Protein AF-0000000087079384 (afdb_homodimer)

Organism: Hibiscus syriacus (NCBI:txid106335)

Structure (mmCIF, N/CA/C/O backbone):
data_AF-0000000087079384-model_v1
#
loop_
_entity.id
_entity.type
_entity.pdbx_description
1 polymer 'Tetratricopeptide repeat (TPR)-like superfamily protein isoform 1'
#
loop_
_atom_site.group_PDB
_atom_site.id
_atom_site.type_symbol
_atom_site.label_atom_id
_atom_site.label_alt_id
_atom_site.label_comp_id
_atom_site.label_asym_id
_atom_site.label_entity_id
_atom_site.label_seq_id
_atom_site.pdbx_PDB_ins_code
_atom_site.Cartn_x
_atom_site.Cartn_y
_atom_site.Cartn_z
_atom_site.occupancy
_atom_site.B_iso_or_equiv
_atom_site.auth_seq_id
_atom_site.auth_comp_id
_atom_site.auth_asym_id
_atom_site.auth_atom_id
_atom_site.pdbx_PDB_model_num
ATOM 1 N N . MET A 1 1 ? 62.625 14.812 -10.414 1 27.14 1 MET A N 1
ATOM 2 C CA . MET A 1 1 ? 61.781 13.648 -10.742 1 27.14 1 MET A CA 1
ATOM 3 C C . MET A 1 1 ? 60.594 13.547 -9.805 1 27.14 1 MET A C 1
ATOM 5 O O . MET A 1 1 ? 59.844 12.586 -9.867 1 27.14 1 MET A O 1
ATOM 9 N N . ALA A 1 2 ? 60.531 14.375 -8.711 1 37.53 2 ALA A N 1
ATOM 10 C CA . ALA A 1 2 ? 59.594 14.523 -7.617 1 37.53 2 ALA A CA 1
ATOM 11 C C . ALA A 1 2 ? 58.281 15.164 -8.109 1 37.53 2 ALA A C 1
ATOM 13 O O . ALA A 1 2 ? 57.25 15.047 -7.461 1 37.53 2 ALA A O 1
ATOM 14 N N . LYS A 1 3 ? 58.344 15.93 -9.156 1 42.78 3 LYS A N 1
ATOM 15 C CA . LYS A 1 3 ? 57.156 16.672 -9.594 1 42.78 3 LYS A CA 1
ATOM 16 C C . LYS A 1 3 ? 56.125 15.75 -10.211 1 42.78 3 LYS A C 1
ATOM 18 O O . LYS A 1 3 ? 54.969 16.156 -10.469 1 42.78 3 LYS A O 1
ATOM 23 N N . ALA A 1 4 ? 56.625 14.648 -10.766 1 44.09 4 ALA A N 1
ATOM 24 C CA . ALA A 1 4 ? 55.625 13.828 -11.453 1 44.09 4 ALA A CA 1
ATOM 25 C C . ALA A 1 4 ? 54.75 13.117 -10.445 1 44.09 4 ALA A C 1
ATOM 27 O O . ALA A 1 4 ? 53.656 12.672 -10.789 1 44.09 4 ALA A O 1
ATOM 28 N N . GLY A 1 5 ? 55.219 13.039 -9.195 1 41.41 5 GLY A N 1
ATOM 29 C CA . GLY A 1 5 ? 54.469 12.289 -8.195 1 41.41 5 GLY A CA 1
ATOM 30 C C . GLY A 1 5 ? 53.219 12.992 -7.738 1 41.41 5 GLY A C 1
ATOM 31 O O . GLY A 1 5 ? 52.25 12.344 -7.32 1 41.41 5 GLY A O 1
ATOM 32 N N . VAL A 1 6 ? 53.312 14.375 -7.727 1 47.25 6 VAL A N 1
ATOM 33 C CA . VAL A 1 6 ? 52.219 15.141 -7.164 1 47.25 6 VAL A CA 1
ATOM 34 C C . VAL A 1 6 ? 51.031 15.148 -8.141 1 47.25 6 VAL A C 1
ATOM 36 O O . VAL A 1 6 ? 49.875 15.094 -7.727 1 47.25 6 VAL A O 1
ATOM 39 N N . ILE A 1 7 ? 51.344 15.008 -9.461 1 47.84 7 ILE A N 1
ATOM 40 C CA . ILE A 1 7 ? 50.281 15.148 -10.422 1 47.84 7 ILE A CA 1
ATOM 41 C C . ILE A 1 7 ? 49.438 13.859 -10.469 1 47.84 7 ILE A C 1
ATOM 43 O O . ILE A 1 7 ? 48.219 13.898 -10.617 1 47.84 7 ILE A O 1
ATOM 47 N N . ILE A 1 8 ? 50.125 12.711 -10.258 1 46.91 8 ILE A N 1
ATOM 48 C CA . ILE A 1 8 ? 49.375 11.461 -10.328 1 46.91 8 ILE A CA 1
ATOM 49 C C . ILE A 1 8 ? 48.438 11.344 -9.117 1 46.91 8 ILE A C 1
ATOM 51 O O . ILE A 1 8 ? 47.375 10.773 -9.219 1 46.91 8 ILE A O 1
ATOM 55 N N . LEU A 1 9 ? 48.906 11.977 -7.961 1 44.44 9 LEU A N 1
ATOM 56 C CA . LEU A 1 9 ? 48.031 11.938 -6.789 1 44.44 9 LEU A CA 1
ATOM 57 C C . LEU A 1 9 ? 46.719 12.695 -7.043 1 44.44 9 LEU A C 1
ATOM 59 O O . LEU A 1 9 ? 45.656 12.258 -6.629 1 44.44 9 LEU A O 1
ATOM 63 N N . LEU A 1 10 ? 46.938 13.781 -7.805 1 46.94 10 LEU A N 1
ATOM 64 C CA . LEU A 1 10 ? 45.719 14.578 -8.023 1 46.94 10 LEU A CA 1
ATOM 65 C C . LEU A 1 10 ? 44.781 13.867 -8.969 1 46.94 10 LEU A C 1
ATOM 67 O O . LEU A 1 10 ? 43.562 13.969 -8.82 1 46.94 10 LEU A O 1
ATOM 71 N N . SER A 1 11 ? 45.375 13.18 -9.945 1 46.03 11 SER A N 1
ATOM 72 C CA . SER A 1 11 ? 44.438 12.578 -10.898 1 46.03 11 SER A CA 1
ATOM 73 C C . SER A 1 11 ? 43.688 11.422 -10.266 1 46.03 11 SER A C 1
ATOM 75 O O . SER A 1 11 ? 42.531 11.141 -10.641 1 46.03 11 SER A O 1
ATOM 77 N N . LEU A 1 12 ? 44.375 10.695 -9.398 1 43.53 12 LEU A N 1
ATOM 78 C CA . LEU A 1 12 ? 43.625 9.602 -8.75 1 43.53 12 LEU A CA 1
ATOM 79 C C . LEU A 1 12 ? 42.469 10.141 -7.918 1 43.53 12 LEU A C 1
ATOM 81 O O . LEU A 1 12 ? 41.469 9.469 -7.75 1 43.53 12 LEU A O 1
ATOM 85 N N . LEU A 1 13 ? 42.719 11.305 -7.273 1 43.62 13 LEU A N 1
ATOM 86 C CA . LEU A 1 13 ? 41.625 11.859 -6.488 1 43.62 13 LEU A CA 1
ATOM 87 C C . LEU A 1 13 ? 40.406 12.133 -7.371 1 43.62 13 LEU A C 1
ATOM 89 O O . LEU A 1 13 ? 39.281 12.039 -6.914 1 43.62 13 LEU A O 1
ATOM 93 N N . LEU A 1 14 ? 40.625 12.422 -8.594 1 41.28 14 LEU A N 1
ATOM 94 C CA . LEU A 1 14 ? 39.438 12.617 -9.383 1 41.28 14 LEU A CA 1
ATOM 95 C C . LEU A 1 14 ? 38.688 11.297 -9.594 1 41.28 14 LEU A C 1
ATOM 97 O O . LEU A 1 14 ? 37.781 11.203 -10.422 1 41.28 14 LEU A O 1
ATOM 101 N N . LEU A 1 15 ? 39.344 10.156 -9.242 1 40.5 15 LEU A N 1
ATOM 102 C CA . LEU A 1 15 ? 38.406 9.062 -9.344 1 40.5 15 LEU A CA 1
ATOM 103 C C . LEU A 1 15 ? 37.062 9.43 -8.688 1 40.5 15 LEU A C 1
ATOM 105 O O . LEU A 1 15 ? 37 9.602 -7.465 1 40.5 15 LEU A O 1
ATOM 109 N N . VAL A 1 16 ? 36.312 10.383 -9.219 1 38.12 16 VAL A N 1
ATOM 110 C CA . VAL A 1 16 ? 34.906 10.797 -9.164 1 38.12 16 VAL A CA 1
ATOM 111 C C . VAL A 1 16 ? 34.031 9.609 -8.75 1 38.12 16 VAL A C 1
ATOM 113 O O . VAL A 1 16 ? 34.031 8.57 -9.422 1 38.12 16 VAL A O 1
ATOM 116 N N . ILE A 1 17 ? 33.812 9.344 -7.355 1 39.12 17 ILE A N 1
ATOM 117 C CA . ILE A 1 17 ? 32.625 8.719 -6.809 1 39.12 17 ILE A CA 1
ATOM 118 C C . ILE A 1 17 ? 31.469 8.852 -7.801 1 39.12 17 ILE A C 1
ATOM 120 O O . ILE A 1 17 ? 30.922 9.945 -7.98 1 39.12 17 ILE A O 1
ATOM 124 N N . THR A 1 18 ? 31.562 8.43 -9.086 1 37.16 18 THR A N 1
ATOM 125 C CA . THR A 1 18 ? 30.312 8.258 -9.797 1 37.16 18 THR A CA 1
ATOM 126 C C . THR A 1 18 ? 29.266 7.574 -8.914 1 37.16 18 THR A C 1
ATOM 128 O O . THR A 1 18 ? 29.406 6.391 -8.586 1 37.16 18 THR A O 1
ATOM 131 N N . VAL A 1 19 ? 28.844 8.148 -7.723 1 38.78 19 VAL A N 1
ATOM 132 C CA . VAL A 1 19 ? 27.484 7.801 -7.328 1 38.78 19 VAL A CA 1
ATOM 133 C C . VAL A 1 19 ? 26.656 7.469 -8.57 1 38.78 19 VAL A C 1
ATOM 135 O O . VAL A 1 19 ? 26.359 8.352 -9.367 1 38.78 19 VAL A O 1
ATOM 138 N N . SER A 1 20 ? 26.906 6.438 -9.352 1 37.97 20 SER A N 1
ATOM 139 C CA . SER A 1 20 ? 25.797 6.027 -10.195 1 37.97 20 SER A CA 1
ATOM 140 C C . SER A 1 20 ? 24.453 6.293 -9.508 1 37.97 20 SER A C 1
ATOM 142 O O . SER A 1 20 ? 24.125 5.637 -8.516 1 37.97 20 SER A O 1
ATOM 144 N N . THR A 1 21 ? 24.109 7.559 -9.281 1 39.16 21 THR A N 1
ATOM 145 C CA . THR A 1 21 ? 22.672 7.742 -9.133 1 39.16 21 THR A CA 1
ATOM 146 C C . THR A 1 21 ? 21.906 6.758 -10.016 1 39.16 21 THR A C 1
ATOM 148 O O . THR A 1 21 ? 22 6.812 -11.242 1 39.16 21 THR A O 1
ATOM 151 N N . PHE A 1 22 ? 21.969 5.449 -9.766 1 37.66 22 PHE A N 1
ATOM 152 C CA . PHE A 1 22 ? 20.828 4.758 -10.344 1 37.66 22 PHE A CA 1
ATOM 153 C C . PHE A 1 22 ? 19.609 5.684 -10.43 1 37.66 22 PHE A C 1
ATOM 155 O O . PHE A 1 22 ? 19.047 6.07 -9.406 1 37.66 22 PHE A O 1
ATOM 162 N N . THR A 1 23 ? 19.656 6.77 -11.188 1 40.09 23 THR A N 1
ATOM 163 C CA . THR A 1 23 ? 18.375 7.344 -11.57 1 40.09 23 THR A CA 1
ATOM 164 C C . THR A 1 23 ? 17.359 6.246 -11.875 1 40.09 23 THR A C 1
ATOM 166 O O . THR A 1 23 ? 17.406 5.633 -12.945 1 40.09 23 THR A O 1
ATOM 169 N N . VAL A 1 24 ? 17.156 5.359 -11.062 1 42.84 24 VAL A N 1
ATOM 170 C CA . VAL A 1 24 ? 15.938 4.574 -11.219 1 42.84 24 VAL A CA 1
ATOM 171 C C . VAL A 1 24 ? 14.781 5.488 -11.633 1 42.84 24 VAL A C 1
ATOM 173 O O . VAL A 1 24 ? 14.086 6.043 -10.781 1 42.84 24 VAL A O 1
ATOM 176 N N . VAL A 1 25 ? 15.039 6.691 -12.289 1 41.5 25 VAL A N 1
ATOM 177 C CA . VAL A 1 25 ? 14.055 7.734 -12.586 1 41.5 25 VAL A CA 1
ATOM 178 C C . VAL A 1 25 ? 12.836 7.117 -13.258 1 41.5 25 VAL A C 1
ATOM 180 O O . VAL A 1 25 ? 11.695 7.457 -12.922 1 41.5 25 VAL A O 1
ATOM 183 N N . GLU A 1 26 ? 13.078 6.762 -14.578 1 47.19 26 GLU A N 1
ATOM 184 C CA . GLU A 1 26 ? 11.969 6.914 -15.523 1 47.19 26 GLU A CA 1
ATOM 185 C C . GLU A 1 26 ? 10.75 6.109 -15.07 1 47.19 26 GLU A C 1
ATOM 187 O O . GLU A 1 26 ? 9.609 6.547 -15.25 1 47.19 26 GLU A O 1
ATOM 192 N N . GLY A 1 27 ? 10.969 4.738 -14.766 1 50.03 27 GLY A N 1
ATOM 193 C CA . GLY A 1 27 ? 9.922 3.742 -14.586 1 50.03 27 GLY A CA 1
ATOM 194 C C . GLY A 1 27 ? 9.539 3.543 -13.133 1 50.03 27 GLY A C 1
ATOM 195 O O . GLY A 1 27 ? 8.844 2.582 -12.789 1 50.03 27 GLY A O 1
ATOM 196 N N . LEU A 1 28 ? 10.062 4.301 -12.133 1 57.59 28 LEU A N 1
ATOM 197 C CA . LEU A 1 28 ? 10.18 3.883 -10.742 1 57.59 28 LEU A CA 1
ATOM 198 C C . LEU A 1 28 ? 8.805 3.789 -10.086 1 57.59 28 LEU A C 1
ATOM 200 O O . LEU A 1 28 ? 8.633 3.078 -9.094 1 57.59 28 LEU A O 1
ATOM 204 N N . GLY A 1 29 ? 7.816 3.969 -10.938 1 74.81 29 GLY A N 1
ATOM 205 C CA . GLY A 1 29 ? 6.645 3.789 -10.094 1 74.81 29 GLY A CA 1
ATOM 206 C C . GLY A 1 29 ? 5.48 3.139 -10.812 1 74.81 29 GLY A C 1
ATOM 207 O O . GLY A 1 29 ? 4.445 2.852 -10.211 1 74.81 29 GLY A O 1
ATOM 208 N N . GLY A 1 30 ? 5.625 3.047 -12.141 1 86.19 30 GLY A N 1
ATOM 209 C CA . GLY A 1 30 ? 4.477 2.438 -12.789 1 86.19 30 GLY A CA 1
ATOM 210 C C . GLY A 1 30 ? 4.594 0.929 -12.914 1 86.19 30 GLY A C 1
ATOM 211 O O . GLY A 1 30 ? 5.648 0.357 -12.633 1 86.19 30 GLY A O 1
ATOM 212 N N . ARG A 1 31 ? 3.523 0.323 -13.312 1 94.56 31 ARG A N 1
ATOM 213 C CA . ARG A 1 31 ? 3.508 -1.122 -13.516 1 94.56 31 ARG A CA 1
ATOM 214 C C . ARG A 1 31 ? 4.117 -1.489 -14.867 1 94.56 31 ARG A C 1
ATOM 216 O O . ARG A 1 31 ? 3.854 -0.826 -15.875 1 94.56 31 ARG A O 1
ATOM 223 N N . THR A 1 32 ? 4.922 -2.428 -14.914 1 95.69 32 THR A N 1
ATOM 224 C CA . THR A 1 32 ? 5.551 -2.949 -16.125 1 95.69 32 THR A CA 1
ATOM 225 C C . THR A 1 32 ? 5.223 -4.43 -16.312 1 95.69 32 THR A C 1
ATOM 227 O O . THR A 1 32 ? 5.383 -5.227 -15.383 1 95.69 32 THR A O 1
ATOM 230 N N . PRO A 1 33 ? 4.75 -4.824 -17.5 1 97 33 PRO A N 1
ATOM 231 C CA . PRO A 1 33 ? 4.441 -6.234 -17.734 1 97 33 PRO A CA 1
ATOM 232 C C . PRO A 1 33 ? 5.688 -7.121 -17.734 1 97 33 PRO A C 1
ATOM 234 O O . PRO A 1 33 ? 6.742 -6.699 -18.219 1 97 33 PRO A O 1
ATOM 237 N N . ILE A 1 34 ? 5.613 -8.219 -17.156 1 96.75 34 ILE A N 1
ATOM 238 C CA . ILE A 1 34 ? 6.652 -9.242 -17.25 1 96.75 34 ILE A CA 1
ATOM 239 C C . ILE A 1 34 ? 6.371 -10.164 -18.438 1 96.75 34 ILE A C 1
ATOM 241 O O . ILE A 1 34 ? 5.281 -10.727 -18.547 1 96.75 34 ILE A O 1
ATOM 245 N N . ASN A 1 35 ? 7.379 -10.234 -19.172 1 94.75 35 ASN A N 1
ATOM 246 C CA . ASN A 1 35 ? 7.238 -11.094 -20.344 1 94.75 35 ASN A CA 1
ATOM 247 C C . ASN A 1 35 ? 7.602 -12.539 -20.016 1 94.75 35 ASN A C 1
ATOM 249 O O . ASN A 1 35 ? 8.297 -12.805 -19.047 1 94.75 35 ASN A O 1
ATOM 253 N N . ASP A 1 36 ? 7.133 -13.516 -20.719 1 96.31 36 ASP A N 1
ATOM 254 C CA . ASP A 1 36 ? 7.406 -14.945 -20.578 1 96.31 36 ASP A CA 1
ATOM 255 C C . ASP A 1 36 ? 7.07 -15.438 -19.172 1 96.31 36 ASP A C 1
ATOM 257 O O . ASP A 1 36 ? 7.902 -16.062 -18.516 1 96.31 36 ASP A O 1
ATOM 261 N N . VAL A 1 37 ? 5.922 -15.141 -18.734 1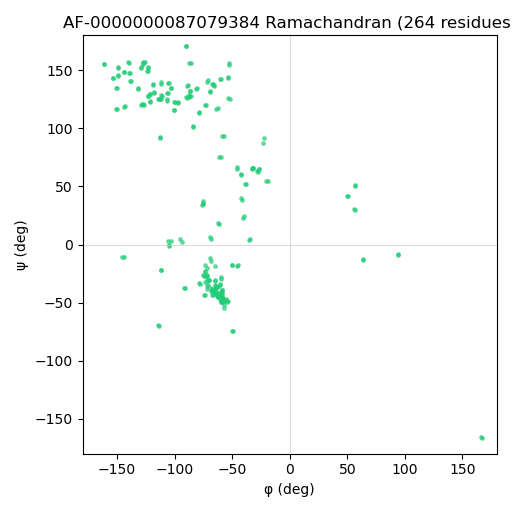 97.94 37 VAL A N 1
ATOM 262 C CA . VAL A 1 37 ? 5.449 -15.422 -17.391 1 97.94 37 VAL A CA 1
ATOM 263 C C . VAL A 1 37 ? 5.496 -16.922 -17.125 1 97.94 37 VAL A C 1
ATOM 265 O O . VAL A 1 37 ? 5.934 -17.359 -16.062 1 97.94 37 VAL A O 1
ATOM 268 N N . LYS A 1 38 ? 5.16 -17.75 -18.062 1 96.88 38 LYS A N 1
ATOM 269 C CA . LYS A 1 38 ? 5.039 -19.188 -17.891 1 96.88 38 LYS A CA 1
ATOM 270 C C . LYS A 1 38 ? 6.387 -19.828 -17.562 1 96.88 38 LYS A C 1
ATOM 272 O O . LYS A 1 38 ? 6.457 -20.781 -16.781 1 96.88 38 LYS A O 1
ATOM 277 N N . ASN A 1 39 ? 7.43 -19.203 -18.078 1 97 39 ASN A N 1
ATOM 278 C CA . ASN A 1 39 ? 8.75 -19.797 -17.875 1 97 39 ASN A CA 1
ATOM 279 C C . ASN A 1 39 ? 9.547 -19.016 -16.828 1 97 39 ASN A C 1
ATOM 281 O O . ASN A 1 39 ? 10.719 -19.297 -16.594 1 97 39 ASN A O 1
ATOM 285 N N . ASN A 1 40 ? 8.984 -18.078 -16.281 1 98 40 ASN A N 1
ATOM 286 C CA . ASN A 1 40 ? 9.633 -17.297 -15.234 1 98 40 ASN A CA 1
ATOM 287 C C . ASN A 1 40 ? 9.484 -17.969 -13.867 1 98 40 ASN A C 1
ATOM 289 O O . ASN A 1 40 ? 8.43 -17.875 -13.234 1 98 40 ASN A O 1
ATOM 293 N N . LYS A 1 41 ? 10.516 -18.625 -13.43 1 97.94 41 LYS A N 1
ATOM 294 C CA . LYS A 1 41 ? 10.477 -19.422 -12.211 1 97.94 41 LYS A CA 1
ATOM 295 C C . LYS A 1 41 ? 10.109 -18.562 -11 1 97.94 41 LYS A C 1
ATOM 297 O O . LYS A 1 41 ? 9.336 -18.984 -10.141 1 97.94 41 LYS A O 1
ATOM 302 N N . GLU A 1 42 ? 10.672 -17.359 -10.883 1 97.62 42 GLU A N 1
ATOM 303 C CA . GLU A 1 42 ? 10.391 -16.469 -9.766 1 97.62 42 GLU A CA 1
ATOM 304 C C . GLU A 1 42 ? 8.906 -16.125 -9.695 1 97.62 42 GLU A C 1
ATOM 306 O O . GLU A 1 42 ? 8.297 -16.203 -8.625 1 97.62 42 GLU A O 1
ATOM 311 N N . VAL A 1 43 ? 8.367 -15.766 -10.797 1 98.62 43 VAL A N 1
ATOM 312 C CA . VAL A 1 43 ? 6.961 -15.367 -10.883 1 98.62 43 VAL A CA 1
ATOM 313 C C . VAL A 1 43 ? 6.066 -16.547 -10.508 1 98.62 43 VAL A C 1
ATOM 315 O O . VAL A 1 43 ? 5.09 -16.391 -9.773 1 98.62 43 VAL A O 1
ATOM 318 N N . GLN A 1 44 ? 6.383 -17.75 -11.023 1 98.81 44 GLN A N 1
ATOM 319 C CA . GLN A 1 44 ? 5.59 -18.922 -10.703 1 98.81 44 GLN A CA 1
ATOM 320 C C . GLN A 1 44 ? 5.676 -19.25 -9.219 1 98.81 44 GLN A C 1
ATOM 322 O O . GLN A 1 44 ? 4.68 -19.656 -8.602 1 98.81 44 GLN A O 1
ATOM 327 N N . GLU A 1 45 ? 6.832 -19.047 -8.594 1 98.69 45 GLU A N 1
ATOM 328 C CA . GLU A 1 45 ? 6.984 -19.281 -7.164 1 98.69 45 GLU A CA 1
ATOM 329 C C . GLU A 1 45 ? 6.164 -18.297 -6.348 1 98.69 45 GLU A C 1
ATOM 331 O O . GLU A 1 45 ? 5.582 -18.656 -5.324 1 98.69 45 GLU A O 1
ATOM 336 N N . LEU A 1 46 ? 6.141 -17.047 -6.793 1 98.81 46 LEU A N 1
ATOM 337 C CA . LEU A 1 46 ? 5.324 -16.047 -6.117 1 98.81 46 LEU A CA 1
ATOM 338 C C . LEU A 1 46 ? 3.844 -16.391 -6.215 1 98.81 46 LEU A C 1
ATOM 340 O O . LEU A 1 46 ? 3.08 -16.156 -5.277 1 98.81 46 LEU A O 1
ATOM 344 N N . GLY A 1 47 ? 3.42 -16.859 -7.332 1 98.88 47 GLY A N 1
ATOM 345 C CA . GLY A 1 47 ? 2.057 -17.344 -7.469 1 98.88 47 GLY A CA 1
ATOM 346 C C . GLY A 1 47 ? 1.725 -18.469 -6.492 1 98.88 47 GLY A C 1
ATOM 347 O O . GLY A 1 47 ? 0.67 -18.438 -5.852 1 98.88 47 GLY A O 1
ATOM 348 N N . ARG A 1 48 ? 2.639 -19.422 -6.434 1 98.69 48 ARG A N 1
ATOM 349 C CA . ARG A 1 48 ? 2.443 -20.531 -5.492 1 98.69 48 ARG A CA 1
ATOM 350 C C . ARG A 1 48 ? 2.346 -20.016 -4.059 1 98.69 48 ARG A C 1
ATOM 352 O O . ARG A 1 48 ? 1.454 -20.406 -3.309 1 98.69 48 ARG A O 1
ATOM 359 N N . PHE A 1 49 ? 3.217 -19.156 -3.732 1 98.88 49 PHE A N 1
ATOM 360 C CA . PHE A 1 49 ? 3.184 -18.531 -2.42 1 98.88 49 PHE A CA 1
ATOM 361 C C . PHE A 1 49 ? 1.833 -17.875 -2.17 1 98.88 49 PHE A C 1
ATOM 363 O O . PHE A 1 49 ? 1.271 -17.984 -1.078 1 98.88 49 PHE A O 1
ATOM 370 N N . SER A 1 50 ? 1.338 -17.125 -3.086 1 98.81 50 SER A N 1
ATOM 371 C CA . SER A 1 50 ? 0.067 -16.422 -2.969 1 98.81 50 SER A CA 1
ATOM 372 C C . SER A 1 50 ? -1.062 -17.375 -2.592 1 98.81 50 SER A C 1
ATOM 374 O O . SER A 1 50 ? -1.834 -17.094 -1.671 1 98.81 50 SER A O 1
ATOM 376 N N . VAL A 1 51 ? -1.13 -18.453 -3.307 1 98.69 51 VAL A N 1
ATOM 377 C CA . VAL A 1 51 ? -2.205 -19.422 -3.092 1 98.69 51 VAL A CA 1
ATOM 378 C C . VAL A 1 51 ? -2.043 -20.078 -1.725 1 98.69 51 VAL A C 1
ATOM 380 O O . VAL A 1 51 ? -3.014 -20.219 -0.979 1 98.69 51 VAL A O 1
ATOM 383 N N . GLU A 1 52 ? -0.784 -20.453 -1.387 1 98.12 52 GLU A N 1
ATOM 384 C CA . GLU A 1 52 ? -0.509 -21.078 -0.094 1 98.12 52 GLU A CA 1
ATOM 385 C C . GLU A 1 52 ? -0.854 -20.125 1.055 1 98.12 52 GLU A C 1
ATOM 387 O O . GLU A 1 52 ? -1.459 -20.547 2.045 1 98.12 52 GLU A O 1
ATOM 392 N N . GLU A 1 53 ? -0.456 -18.938 0.926 1 98.19 53 GLU A N 1
ATOM 393 C CA . GLU A 1 53 ? -0.722 -17.953 1.967 1 98.19 53 GLU A CA 1
ATOM 394 C C . GLU A 1 53 ? -2.219 -17.672 2.104 1 98.19 53 GLU A C 1
ATOM 396 O O . GLU A 1 53 ? -2.727 -17.516 3.215 1 98.19 53 GLU A O 1
ATOM 401 N N . TYR A 1 54 ? -2.881 -17.594 1.021 1 97.5 54 TYR A N 1
ATOM 402 C CA . TYR A 1 54 ? -4.328 -17.422 1.047 1 97.5 54 TYR A CA 1
ATOM 403 C C . TYR A 1 54 ? -5 -18.562 1.804 1 97.5 54 TYR A C 1
ATOM 405 O O . TYR A 1 54 ? -5.852 -18.328 2.664 1 97.5 54 TYR A O 1
ATOM 413 N N . ASN A 1 55 ? -4.582 -19.719 1.412 1 96.12 55 ASN A N 1
ATOM 414 C CA . ASN A 1 55 ? -5.125 -20.891 2.088 1 96.12 55 ASN A CA 1
ATOM 415 C C . ASN A 1 55 ? -4.844 -20.859 3.586 1 96.12 55 ASN A C 1
ATOM 417 O O . ASN A 1 55 ? -5.719 -21.188 4.395 1 96.12 55 ASN A O 1
ATOM 421 N N . ARG A 1 56 ? -3.66 -20.531 3.898 1 96.62 56 ARG A N 1
ATOM 422 C CA . ARG A 1 56 ? -3.264 -20.469 5.301 1 96.62 56 ARG A CA 1
ATOM 423 C C . ARG A 1 56 ? -4.117 -19.469 6.066 1 96.62 56 ARG A C 1
ATOM 425 O O . ARG A 1 56 ? -4.598 -19.75 7.164 1 96.62 56 ARG A O 1
ATOM 432 N N . ARG A 1 57 ? -4.27 -18.281 5.551 1 95.44 57 ARG A N 1
ATOM 433 C CA . ARG A 1 57 ? -5.051 -17.234 6.203 1 95.44 57 ARG A CA 1
ATOM 434 C C . ARG A 1 57 ? -6.508 -17.656 6.355 1 95.44 57 ARG A C 1
ATOM 436 O O . ARG A 1 57 ? -7.141 -17.359 7.371 1 95.44 57 ARG A O 1
ATOM 443 N N . ARG A 1 58 ? -7.012 -18.234 5.312 1 91.88 58 ARG A N 1
ATOM 444 C CA . ARG A 1 58 ? -8.391 -18.703 5.344 1 91.88 58 ARG A CA 1
ATOM 445 C C . ARG A 1 58 ? -8.586 -19.734 6.445 1 91.88 58 ARG A C 1
ATOM 447 O O . ARG A 1 58 ? -9.57 -19.688 7.184 1 91.88 58 ARG A O 1
ATOM 454 N N . GLN A 1 59 ? -7.691 -20.641 6.512 1 89.88 59 GLN A N 1
ATOM 455 C CA . GLN A 1 59 ? -7.738 -21.672 7.543 1 89.88 59 GLN A CA 1
ATOM 456 C C . GLN A 1 59 ? -7.625 -21.062 8.938 1 89.88 59 GLN A C 1
ATOM 458 O O . GLN A 1 59 ? -8.305 -21.5 9.867 1 89.88 59 GLN A O 1
ATOM 463 N N . GLY A 1 60 ? -6.758 -20.172 9.086 1 89.25 60 GLY A N 1
ATOM 464 C CA . GLY A 1 60 ? -6.609 -19.5 10.367 1 89.25 60 GLY A CA 1
ATOM 465 C C . GLY A 1 60 ? -7.875 -18.781 10.812 1 89.25 60 GLY A C 1
ATOM 466 O O . GLY A 1 60 ? -8.25 -18.859 11.977 1 89.25 60 GLY A O 1
ATOM 467 N N . ARG A 1 61 ? -8.492 -18.078 9.945 1 89.12 61 ARG A N 1
ATOM 468 C CA . ARG A 1 61 ? -9.734 -17.375 10.234 1 89.12 61 ARG A CA 1
ATOM 469 C C . ARG A 1 61 ? -10.828 -18.344 10.68 1 89.12 61 ARG A C 1
ATOM 471 O O . ARG A 1 61 ? -11.594 -18.047 11.602 1 89.12 61 ARG A O 1
ATOM 478 N N . LEU A 1 62 ? -10.906 -19.516 10.023 1 83.56 62 LEU A N 1
ATOM 479 C CA . LEU A 1 62 ? -11.898 -20.531 10.352 1 83.56 62 LEU A CA 1
ATOM 480 C C . LEU A 1 62 ? -11.641 -21.109 11.734 1 83.56 62 LEU A C 1
ATOM 482 O O . LEU A 1 62 ? -12.578 -21.406 12.477 1 83.56 62 LEU A O 1
ATOM 486 N N . ARG A 1 63 ? -10.43 -21.281 12.055 1 85.5 63 ARG A N 1
ATOM 487 C CA . ARG A 1 63 ? -10.07 -21.812 13.367 1 85.5 63 ARG A CA 1
ATOM 488 C C . ARG A 1 63 ? -10.398 -20.812 14.469 1 85.5 63 ARG A C 1
ATOM 490 O O . ARG A 1 63 ? -10.836 -21.203 15.555 1 85.5 63 ARG A O 1
ATOM 497 N N . HIS A 1 64 ? -10.141 -19.547 14.219 1 84.56 64 HIS A N 1
ATOM 498 C CA . HIS A 1 64 ? -10.336 -18.516 15.234 1 84.56 64 HIS A CA 1
ATOM 499 C C . HIS A 1 64 ? -11.82 -18.234 15.445 1 84.56 64 HIS A C 1
ATOM 501 O O . HIS A 1 64 ? -12.25 -17.969 16.562 1 84.56 64 HIS A O 1
ATOM 507 N N . ASN A 1 65 ? -12.609 -18.125 14.43 1 76.88 65 ASN A N 1
ATOM 508 C CA . ASN A 1 65 ? -14.031 -17.828 14.547 1 76.88 65 ASN A CA 1
ATOM 509 C C . ASN A 1 65 ? -14.812 -19.062 15.008 1 76.88 65 ASN A C 1
ATOM 511 O O . ASN A 1 65 ? -16.047 -19.062 15.008 1 76.88 65 ASN A O 1
ATOM 515 N N . GLY A 1 66 ? -14.172 -19.844 15.836 1 62.97 66 GLY A N 1
ATOM 516 C CA . GLY A 1 66 ? -14.875 -20.969 16.438 1 62.97 66 GLY A CA 1
ATOM 517 C C . GLY A 1 66 ? -15.328 -22 15.43 1 62.97 66 GLY A C 1
ATOM 518 O O . GLY A 1 66 ? -16.078 -22.922 15.766 1 62.97 66 GLY A O 1
ATOM 519 N N . GLY A 1 67 ? -15.273 -21.625 14.312 1 55.41 67 GLY A N 1
ATOM 520 C CA . GLY A 1 67 ? -15.82 -22.594 13.367 1 55.41 67 GLY A CA 1
ATOM 521 C C . GLY A 1 67 ? -15.078 -23.922 13.375 1 55.41 67 GLY A C 1
ATOM 522 O O . GLY A 1 67 ? -15.102 -24.656 12.391 1 55.41 67 GLY A O 1
ATOM 523 N N . GLY A 1 68 ? -14.359 -24.047 14.477 1 50.59 68 GLY A N 1
ATOM 524 C CA . GLY A 1 68 ? -13.852 -25.406 14.602 1 50.59 68 GLY A CA 1
ATOM 525 C C . GLY A 1 68 ? -14.938 -26.469 14.43 1 50.59 68 GLY A C 1
ATOM 526 O O . GLY A 1 68 ? -14.742 -27.625 14.789 1 50.59 68 GLY A O 1
ATOM 527 N N . SER A 1 69 ? -16.172 -25.906 14.594 1 50.31 69 SER A N 1
ATOM 528 C CA . SER A 1 69 ? -17.172 -26.969 14.578 1 50.31 69 SER A CA 1
ATOM 529 C C . SER A 1 69 ? -17.016 -27.844 13.336 1 50.31 69 SER A C 1
ATOM 531 O O . SER A 1 69 ? -16.438 -27.422 12.336 1 50.31 69 SER A O 1
ATOM 533 N N . SER A 1 70 ? -17.5 -29.141 13.5 1 47.5 70 SER A N 1
ATOM 534 C CA . SER A 1 70 ? -17.656 -30.328 12.664 1 47.5 70 SER A CA 1
ATOM 535 C C . SER A 1 70 ? -18.234 -29.969 11.297 1 47.5 70 SER A C 1
ATOM 537 O O . SER A 1 70 ? -18.625 -30.859 10.539 1 47.5 70 SER A O 1
ATOM 539 N N . SER A 1 71 ? -18.828 -28.797 11.188 1 48.69 71 SER A N 1
ATOM 540 C CA . SER A 1 71 ? -19.594 -28.734 9.945 1 48.69 71 SER A CA 1
ATOM 541 C C . SER A 1 71 ? -18.688 -28.859 8.727 1 48.69 71 SER A C 1
ATOM 543 O O . SER A 1 71 ? -17.609 -28.281 8.695 1 48.69 71 SER A O 1
ATOM 545 N N . SER A 1 72 ? -18.797 -29.844 7.91 1 46.72 72 SER A N 1
ATOM 546 C CA . SER A 1 72 ? -18.375 -30.328 6.602 1 46.72 72 SER A CA 1
ATOM 547 C C . SER A 1 72 ? -18.266 -29.188 5.594 1 46.72 72 SER A C 1
ATOM 549 O O . SER A 1 72 ? -18.516 -29.375 4.406 1 46.72 72 SER A O 1
ATOM 551 N N . SER A 1 73 ? -18.469 -28 6.008 1 52.12 73 SER A N 1
ATOM 552 C CA . SER A 1 73 ? -18.375 -27.078 4.871 1 52.12 73 SER A CA 1
ATOM 553 C C . SER A 1 73 ? -17 -27.156 4.219 1 52.12 73 SER A C 1
ATOM 555 O O . SER A 1 73 ? -15.984 -26.859 4.855 1 52.12 73 SER A O 1
ATOM 557 N N . SER A 1 74 ? -16.625 -28.094 3.473 1 54.72 74 SER A N 1
ATOM 558 C CA . SER A 1 74 ? -15.523 -28.516 2.617 1 54.72 74 SER A CA 1
ATOM 559 C C . SER A 1 74 ? -15 -27.344 1.783 1 54.72 74 SER A C 1
ATOM 561 O O . SER A 1 74 ? -15.281 -27.25 0.587 1 54.72 74 SER A O 1
ATOM 563 N N . THR A 1 75 ? -14.945 -26.141 2.357 1 67.25 75 THR A N 1
ATOM 564 C CA . THR A 1 75 ? -14.375 -25.172 1.426 1 67.25 75 THR A CA 1
ATOM 565 C C . THR A 1 75 ? -12.992 -25.609 0.964 1 67.25 75 THR A C 1
ATOM 567 O O . THR A 1 75 ? -12.047 -25.641 1.757 1 67.25 75 THR A O 1
ATOM 570 N N . ALA A 1 76 ? -12.938 -26.281 -0.122 1 80.69 76 ALA A N 1
ATOM 571 C CA . ALA A 1 76 ? -11.75 -26.891 -0.713 1 80.69 76 ALA A CA 1
ATOM 572 C C . ALA A 1 76 ? -10.633 -25.859 -0.883 1 80.69 76 ALA A C 1
ATOM 574 O O . ALA A 1 76 ? -10.898 -24.719 -1.266 1 80.69 76 ALA A O 1
ATOM 575 N N . ALA A 1 77 ? -9.484 -26.25 -0.299 1 89.81 77 ALA A N 1
ATOM 576 C CA . ALA A 1 77 ? -8.297 -25.422 -0.5 1 89.81 77 ALA A CA 1
ATOM 577 C C . ALA A 1 77 ? -8.031 -25.188 -1.984 1 89.81 77 ALA A C 1
ATOM 579 O O . ALA A 1 77 ? -8.359 -26.047 -2.82 1 89.81 77 ALA A O 1
ATOM 580 N N . LEU A 1 78 ? -7.582 -24.016 -2.252 1 96.12 78 LEU A N 1
ATOM 581 C CA . LEU A 1 78 ? -7.16 -23.75 -3.621 1 96.12 78 LEU A CA 1
ATOM 582 C C . LEU A 1 78 ? -5.863 -24.484 -3.945 1 96.12 78 LEU A C 1
ATOM 584 O O . LEU A 1 78 ? -4.984 -24.609 -3.088 1 96.12 78 LEU A O 1
ATOM 588 N N . VAL A 1 79 ? -5.824 -24.969 -5.16 1 97.38 79 VAL A N 1
ATOM 589 C CA . VAL A 1 79 ? -4.609 -25.625 -5.637 1 97.38 79 VAL A CA 1
ATOM 590 C C . VAL A 1 79 ? -3.986 -24.781 -6.758 1 97.38 79 VAL A C 1
ATOM 592 O O . VAL A 1 79 ? -4.637 -24.516 -7.77 1 97.38 79 VAL A O 1
ATOM 595 N N . PHE A 1 80 ? -2.736 -24.469 -6.516 1 98.44 80 PHE A N 1
ATOM 596 C CA . PHE A 1 80 ? -2.025 -23.641 -7.484 1 98.44 80 PHE A CA 1
ATOM 597 C C . PHE A 1 80 ? -1.858 -24.391 -8.805 1 98.44 80 PHE A C 1
ATOM 599 O O . PHE A 1 80 ? -1.513 -25.562 -8.82 1 98.44 80 PHE A O 1
ATOM 606 N N . SER A 1 81 ? -2.094 -23.672 -9.898 1 98.19 81 SER A N 1
ATOM 607 C CA . SER A 1 81 ? -1.798 -24.219 -11.219 1 98.19 81 SER A CA 1
ATOM 608 C C . SER A 1 81 ? -0.67 -23.438 -11.891 1 98.19 81 SER A C 1
ATOM 610 O O . SER A 1 81 ? 0.454 -23.938 -11.992 1 98.19 81 SER A O 1
ATOM 612 N N . GLN A 1 82 ? -0.943 -22.156 -12.297 1 98.5 82 GLN A N 1
ATOM 613 C CA . GLN A 1 82 ? 0.087 -21.359 -12.945 1 98.5 82 GLN A CA 1
ATOM 614 C C . GLN A 1 82 ? -0.249 -19.875 -12.891 1 98.5 82 GLN A C 1
ATOM 616 O O . GLN A 1 82 ? -1.421 -19.5 -12.805 1 98.5 82 GLN A O 1
ATOM 621 N N . VAL A 1 83 ? 0.808 -19.125 -12.969 1 98.88 83 VAL A N 1
ATOM 622 C CA . VAL A 1 83 ? 0.627 -17.703 -13.242 1 98.88 83 VAL A CA 1
ATOM 623 C C . VAL A 1 83 ? 0.557 -17.469 -14.75 1 98.88 83 VAL A C 1
ATOM 625 O O . VAL A 1 83 ? 1.416 -17.938 -15.5 1 98.88 83 VAL A O 1
ATOM 628 N N . VAL A 1 84 ? -0.439 -16.703 -15.133 1 98.62 84 VAL A N 1
ATOM 629 C CA . VAL A 1 84 ? -0.618 -16.562 -16.578 1 98.62 84 VAL A CA 1
ATOM 630 C C . VAL A 1 84 ? -0.293 -15.125 -17 1 98.62 84 VAL A C 1
ATOM 632 O O . VAL A 1 84 ? -0.011 -14.867 -18.172 1 98.62 84 VAL A O 1
ATOM 635 N N . GLU A 1 85 ? -0.322 -14.18 -16.188 1 98.69 85 GLU A N 1
ATOM 636 C CA . GLU A 1 85 ? 0.062 -12.789 -16.406 1 98.69 85 GLU A CA 1
ATOM 637 C C . GLU A 1 85 ? 0.713 -12.203 -15.164 1 98.69 85 GLU A C 1
ATOM 639 O O . GLU A 1 85 ? 0.38 -12.586 -14.039 1 98.69 85 GLU A O 1
ATOM 644 N N . ALA A 1 86 ? 1.628 -11.297 -15.414 1 98.75 86 ALA A N 1
ATOM 645 C CA . ALA A 1 86 ? 2.297 -10.656 -14.289 1 98.75 86 ALA A CA 1
ATOM 646 C C . ALA A 1 86 ? 2.797 -9.266 -14.664 1 98.75 86 ALA A C 1
ATOM 648 O O . ALA A 1 86 ? 3.24 -9.039 -15.797 1 98.75 86 ALA A O 1
ATOM 649 N N . GLU A 1 87 ? 2.705 -8.398 -13.742 1 98.31 87 GLU A N 1
ATOM 650 C CA . GLU A 1 87 ? 3.334 -7.078 -13.789 1 98.31 87 GLU A CA 1
ATOM 651 C C . GLU A 1 87 ? 4.125 -6.797 -12.516 1 98.31 87 GLU A C 1
ATOM 653 O O . GLU A 1 87 ? 3.834 -7.363 -11.461 1 98.31 87 GLU A O 1
ATOM 658 N N . LYS A 1 88 ? 5.094 -6.023 -12.617 1 96.75 88 LYS A N 1
ATOM 659 C CA . LYS A 1 88 ? 5.852 -5.602 -11.445 1 96.75 88 LYS A CA 1
ATOM 660 C C . LYS A 1 88 ? 5.871 -4.078 -11.32 1 96.75 88 LYS A C 1
ATOM 662 O O . LYS A 1 88 ? 5.762 -3.367 -12.32 1 96.75 88 LYS A O 1
ATOM 667 N N . GLN A 1 89 ? 6.008 -3.562 -10.141 1 94.94 89 GLN A N 1
ATOM 668 C CA . GLN A 1 89 ? 6.07 -2.145 -9.805 1 94.94 89 GLN A CA 1
ATOM 669 C C . GLN A 1 89 ? 7.035 -1.898 -8.648 1 94.94 89 GLN A C 1
ATOM 671 O O . GLN A 1 89 ? 6.852 -2.439 -7.555 1 94.94 89 GLN A O 1
ATOM 676 N N . VAL A 1 90 ? 7.992 -1.153 -8.961 1 92.19 90 VAL A N 1
ATOM 677 C CA . VAL A 1 90 ? 8.883 -0.751 -7.879 1 92.19 90 VAL A CA 1
ATOM 678 C C . VAL A 1 90 ? 8.188 0.277 -6.988 1 92.19 90 VAL A C 1
ATOM 680 O O . VAL A 1 90 ? 7.754 1.329 -7.465 1 92.19 90 VAL A O 1
ATOM 683 N N . VAL A 1 91 ? 8.07 -0.136 -5.738 1 91.69 91 VAL A N 1
ATOM 684 C CA . VAL A 1 91 ? 7.441 0.758 -4.77 1 91.69 91 VAL A CA 1
ATOM 685 C C . VAL A 1 91 ? 8.5 1.344 -3.844 1 91.69 91 VAL A C 1
ATOM 687 O O . VAL A 1 91 ? 9.352 0.616 -3.326 1 91.69 91 VAL A O 1
ATOM 690 N N . SER A 1 92 ? 8.523 2.689 -3.785 1 90.19 92 SER A N 1
ATOM 691 C CA . SER A 1 92 ? 9.453 3.41 -2.922 1 90.19 92 SER A CA 1
ATOM 692 C C . SER A 1 92 ? 8.875 4.75 -2.479 1 90.19 92 SER A C 1
ATOM 694 O O . SER A 1 92 ? 8.25 5.453 -3.273 1 90.19 92 SER A O 1
ATOM 696 N N . GLY A 1 93 ? 9.047 4.988 -1.163 1 92.81 93 GLY A N 1
ATOM 697 C CA . GLY A 1 93 ? 8.578 6.238 -0.591 1 92.81 93 GLY A CA 1
ATOM 698 C C . GLY A 1 93 ? 8.539 6.223 0.925 1 92.81 93 GLY A C 1
ATOM 699 O O . GLY A 1 93 ? 9.234 5.434 1.562 1 92.81 93 GLY A O 1
ATOM 700 N N . ILE A 1 94 ? 7.859 7.207 1.428 1 95.25 94 ILE A N 1
ATOM 701 C CA . ILE A 1 94 ? 7.645 7.324 2.867 1 95.25 94 ILE A CA 1
ATOM 702 C C . ILE A 1 94 ? 6.152 7.48 3.154 1 95.25 94 ILE A C 1
ATOM 704 O O . ILE A 1 94 ? 5.504 8.383 2.619 1 95.25 94 ILE A O 1
ATOM 708 N N . LYS A 1 95 ? 5.684 6.523 3.93 1 97.19 95 LYS A N 1
ATOM 709 C CA . LYS A 1 95 ? 4.312 6.676 4.418 1 97.19 95 LYS A CA 1
ATOM 710 C C . LYS A 1 95 ? 4.281 7.449 5.73 1 97.19 95 LYS A C 1
ATOM 712 O O . LYS A 1 95 ? 5.082 7.191 6.633 1 97.19 95 LYS A O 1
ATOM 717 N N . TYR A 1 96 ? 3.35 8.359 5.816 1 98.38 96 TYR A N 1
ATOM 718 C CA . TYR A 1 96 ? 3.039 9.07 7.051 1 98.38 96 TYR A CA 1
ATOM 719 C C . TYR A 1 96 ? 1.651 8.703 7.562 1 98.38 96 TYR A C 1
ATOM 721 O O . TYR A 1 96 ? 0.67 8.773 6.816 1 98.38 96 TYR A O 1
ATOM 729 N N . TYR A 1 97 ? 1.671 8.289 8.734 1 98.75 97 TYR A N 1
ATOM 730 C CA . TYR A 1 97 ? 0.428 8.023 9.453 1 98.75 97 TYR A CA 1
ATOM 731 C C . TYR A 1 97 ? 0.087 9.164 10.398 1 98.75 97 TYR A C 1
ATOM 733 O O . TYR A 1 97 ? 0.786 9.391 11.391 1 98.75 97 TYR A O 1
ATOM 741 N N . LEU A 1 98 ? -0.963 9.797 10.133 1 98.81 98 LEU A N 1
ATOM 742 C CA . LEU A 1 98 ? -1.267 11.047 10.836 1 98.81 98 LEU A CA 1
ATOM 743 C C . LEU A 1 98 ? -2.57 10.93 11.617 1 98.81 98 LEU A C 1
ATOM 745 O O . LEU A 1 98 ? -3.537 10.336 11.133 1 98.81 98 LEU A O 1
ATOM 749 N N . LYS A 1 99 ? -2.605 11.43 12.766 1 98.81 99 LYS A N 1
ATOM 750 C CA . LYS A 1 99 ? -3.834 11.766 13.477 1 98.81 99 LYS A CA 1
ATOM 751 C C . LYS A 1 99 ? -4.129 13.266 13.383 1 98.81 99 LYS A C 1
ATOM 753 O O . LYS A 1 99 ? -3.324 14.086 13.82 1 98.81 99 LYS A O 1
ATOM 758 N N . ILE A 1 100 ? -5.238 13.562 12.891 1 98.75 100 ILE A N 1
ATOM 759 C CA . ILE A 1 100 ? -5.547 14.93 12.492 1 98.75 100 ILE A CA 1
ATOM 760 C C . ILE A 1 100 ? -6.801 15.414 13.219 1 98.75 100 ILE A C 1
ATOM 762 O O . ILE A 1 100 ? -7.824 14.719 13.227 1 98.75 100 ILE A O 1
ATOM 766 N N . LY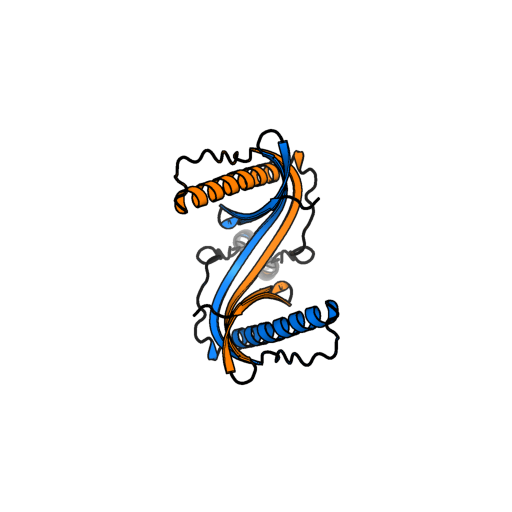S A 1 101 ? -6.727 16.516 13.836 1 98.38 101 LYS A N 1
ATOM 767 C CA . LYS A 1 101 ? -7.914 17.234 14.281 1 98.38 101 LYS A CA 1
ATOM 768 C C . LYS A 1 101 ? -8.445 18.156 13.172 1 98.38 101 LYS A C 1
ATOM 770 O O . LYS A 1 101 ? -7.691 18.922 12.586 1 98.38 101 LYS A O 1
ATOM 775 N N . ALA A 1 102 ? -9.672 18 12.93 1 98 102 ALA A N 1
ATOM 776 C CA . ALA A 1 102 ? -10.352 18.812 11.93 1 98 102 ALA A CA 1
ATOM 777 C C . ALA A 1 102 ? -11.75 19.219 12.398 1 98 102 ALA A C 1
ATOM 779 O O . ALA A 1 102 ? -12.344 18.531 13.242 1 98 102 ALA A O 1
ATOM 780 N N . MET A 1 103 ? -12.18 20.281 11.828 1 96.31 103 MET A N 1
ATOM 781 C CA . MET A 1 103 ? -13.5 20.797 12.195 1 96.31 103 MET A CA 1
ATOM 782 C C . MET A 1 103 ? -14.516 20.531 11.086 1 96.31 103 MET A C 1
ATOM 784 O O . MET A 1 103 ? -14.211 20.703 9.906 1 96.31 103 MET A O 1
ATOM 788 N N . GLN A 1 104 ? -15.586 20 11.508 1 89.56 104 GLN A N 1
ATOM 789 C CA . GLN A 1 104 ? -16.734 19.781 10.633 1 89.56 104 GLN A CA 1
ATOM 790 C C . GLN A 1 104 ? -18.016 20.344 11.25 1 89.56 104 GLN A C 1
ATOM 792 O O . GLN A 1 104 ? -18.422 19.906 12.328 1 89.56 104 GLN A O 1
ATOM 797 N N . GLY A 1 105 ? -18.656 21.281 10.586 1 86.31 105 GLY A N 1
ATOM 798 C CA . GLY A 1 105 ? -19.875 21.859 11.109 1 86.31 105 GLY A CA 1
ATOM 799 C C . GLY A 1 105 ? -19.719 22.469 12.492 1 86.31 105 GLY A C 1
ATOM 800 O O . GLY A 1 105 ? -20.594 22.328 13.352 1 86.31 105 GLY A O 1
ATOM 801 N N . GLY A 1 106 ? -18.625 22.953 12.883 1 87.56 106 GLY A N 1
ATOM 802 C CA . GLY A 1 106 ? -18.375 23.609 14.156 1 87.56 106 GLY A CA 1
ATOM 803 C C . GLY A 1 106 ? -17.844 22.672 15.219 1 87.56 106 GLY A C 1
ATOM 804 O O . GLY A 1 106 ? -17.531 23.109 16.328 1 87.56 106 GLY A O 1
ATOM 805 N N . LEU A 1 107 ? -17.828 21.406 14.938 1 92.5 107 LEU A N 1
ATOM 806 C CA . LEU A 1 107 ? -17.312 20.422 15.891 1 92.5 107 LEU A CA 1
ATOM 807 C C . LEU A 1 107 ? -15.938 19.922 15.461 1 92.5 107 LEU A C 1
ATOM 809 O O . LEU A 1 107 ? -15.688 19.719 14.273 1 92.5 107 LEU A O 1
ATOM 813 N N . THR A 1 108 ? -15.07 19.781 16.516 1 95.75 108 THR A N 1
ATOM 814 C CA . THR A 1 108 ? -13.75 19.219 16.25 1 95.75 108 THR A CA 1
ATOM 815 C C . THR A 1 108 ? -13.781 17.688 16.344 1 95.75 108 THR A C 1
ATOM 817 O O . THR A 1 108 ? -14.297 17.141 17.312 1 95.75 108 THR A O 1
ATOM 820 N N . LYS A 1 109 ? -13.297 17.125 15.289 1 96.25 109 LYS A N 1
ATOM 821 C CA . LYS A 1 109 ? -13.195 15.664 15.25 1 96.25 109 LYS A CA 1
ATOM 822 C C . LYS A 1 109 ? -11.773 15.219 14.914 1 96.25 109 LYS A C 1
ATOM 824 O O . LYS A 1 109 ? -10.977 16 14.383 1 96.25 109 LYS A O 1
ATOM 829 N N . THR A 1 110 ? -11.508 13.969 15.344 1 98.19 110 THR A N 1
ATOM 830 C CA . THR A 1 110 ? -10.195 13.398 15.062 1 98.19 110 THR A CA 1
ATOM 831 C C . THR A 1 110 ? -10.266 12.406 13.906 1 98.19 110 THR A C 1
ATOM 833 O O . THR A 1 110 ? -11.18 11.57 13.852 1 98.19 110 THR A O 1
ATOM 836 N N . PHE A 1 111 ? -9.328 12.531 13.023 1 98.25 111 PHE A N 1
ATOM 837 C CA . PHE A 1 111 ? -9.242 11.672 11.852 1 98.25 111 PHE A CA 1
ATOM 838 C C . PHE A 1 111 ? -7.863 11.039 11.734 1 98.25 111 PHE A C 1
ATOM 840 O O . PHE A 1 111 ? -6.895 11.539 12.305 1 98.25 111 PHE A O 1
ATOM 847 N N . GLU A 1 112 ? -7.848 9.945 11.062 1 98.81 112 GLU A N 1
ATOM 848 C CA . GLU A 1 112 ? -6.605 9.281 10.695 1 98.81 112 GLU A CA 1
ATOM 849 C C . GLU A 1 112 ? -6.371 9.336 9.188 1 98.81 112 GLU A C 1
ATOM 851 O O . GLU A 1 112 ? -7.312 9.18 8.406 1 98.81 112 GLU A O 1
ATOM 856 N N . SER A 1 113 ? -5.102 9.57 8.891 1 98.81 113 SER A N 1
ATOM 857 C CA . SER A 1 113 ? -4.742 9.664 7.484 1 98.81 113 SER A CA 1
ATOM 858 C C . SER A 1 113 ? -3.416 8.969 7.199 1 98.81 113 SER A C 1
ATOM 860 O O . SER A 1 113 ? -2.543 8.914 8.07 1 98.81 113 SER A O 1
ATOM 862 N N . VAL A 1 114 ? -3.307 8.406 5.973 1 98.81 114 VAL A N 1
ATOM 863 C CA . VAL A 1 114 ? -2.043 7.879 5.473 1 98.81 114 VAL A CA 1
ATOM 864 C C . VAL A 1 114 ? -1.665 8.586 4.172 1 98.81 114 VAL A C 1
ATOM 866 O O . VAL A 1 114 ? -2.436 8.586 3.211 1 98.81 114 VAL A O 1
ATOM 869 N N . VAL A 1 115 ? -0.489 9.18 4.191 1 98.75 115 VAL A N 1
ATOM 870 C CA . VAL A 1 115 ? 0.027 9.883 3.023 1 98.75 115 VAL A CA 1
ATOM 871 C C . VAL A 1 115 ? 1.311 9.219 2.537 1 98.75 115 VAL A C 1
ATOM 873 O O . VAL A 1 115 ? 2.186 8.883 3.34 1 98.75 115 VAL A O 1
ATOM 876 N N . LEU A 1 116 ? 1.393 8.945 1.268 1 97.31 116 LEU A N 1
ATOM 877 C CA . LEU A 1 116 ? 2.627 8.461 0.655 1 97.31 116 LEU A CA 1
ATOM 878 C C . LEU A 1 116 ? 3.398 9.609 0.013 1 97.31 116 LEU A C 1
ATOM 880 O O . LEU A 1 116 ? 2.869 10.312 -0.855 1 97.31 116 LEU A O 1
ATOM 884 N N . VAL A 1 117 ? 4.574 9.742 0.481 1 97.06 117 VAL A N 1
ATOM 885 C CA . VAL A 1 117 ? 5.457 10.766 -0.083 1 97.06 117 VAL A CA 1
ATOM 886 C C . VAL A 1 117 ? 6.594 10.094 -0.852 1 97.06 117 VAL A C 1
ATOM 888 O O . VAL A 1 117 ? 7.211 9.148 -0.358 1 97.06 117 VAL A O 1
ATOM 891 N N . LYS A 1 118 ? 6.781 10.5 -2.059 1 93.75 118 LYS A N 1
ATOM 892 C CA . LYS A 1 118 ? 7.914 10.094 -2.883 1 93.75 118 LYS A CA 1
ATOM 893 C C . LYS A 1 118 ? 8.844 11.273 -3.152 1 93.75 118 LYS A C 1
ATOM 895 O O . LYS A 1 118 ? 8.703 11.969 -4.164 1 93.75 118 LYS A O 1
ATOM 900 N N . PRO A 1 119 ? 9.805 11.414 -2.326 1 90.5 119 PRO A N 1
ATOM 901 C CA . PRO A 1 119 ? 10.625 12.625 -2.406 1 90.5 119 PRO A CA 1
ATOM 902 C C . PRO A 1 119 ? 11.328 12.773 -3.752 1 90.5 119 PRO A C 1
ATOM 904 O O . PRO A 1 119 ? 11.492 13.891 -4.25 1 90.5 119 PRO A O 1
ATOM 907 N N . TRP A 1 120 ? 11.75 11.742 -4.402 1 87.38 120 TRP A N 1
ATOM 908 C CA . TRP A 1 120 ? 12.5 11.75 -5.656 1 87.38 120 TRP A CA 1
ATOM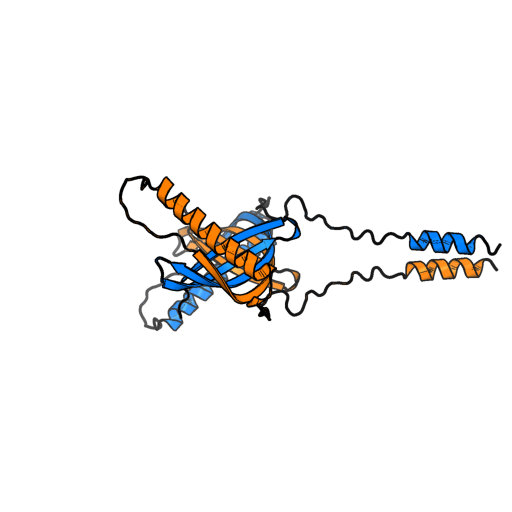 909 C C . TRP A 1 120 ? 11.594 12.117 -6.828 1 87.38 120 TRP A C 1
ATOM 911 O O . TRP A 1 120 ? 12.07 12.586 -7.863 1 87.38 120 TRP A O 1
ATOM 921 N N . ALA A 1 121 ? 10.297 11.922 -6.68 1 88.69 121 ALA A N 1
ATOM 922 C CA . ALA A 1 121 ? 9.328 12.234 -7.727 1 88.69 121 ALA A CA 1
ATOM 923 C C . ALA A 1 121 ? 8.555 13.508 -7.395 1 88.69 121 ALA A C 1
ATOM 925 O O . ALA A 1 121 ? 7.688 13.93 -8.164 1 88.69 121 ALA A O 1
ATOM 926 N N . LYS A 1 122 ? 8.852 14.141 -6.188 1 91.31 122 LYS A N 1
ATOM 927 C CA . LYS A 1 122 ? 8.141 15.32 -5.715 1 91.31 122 LYS A CA 1
ATOM 928 C C . LYS A 1 122 ? 6.629 15.117 -5.766 1 91.31 122 LYS A C 1
ATOM 930 O O . LYS A 1 122 ? 5.895 15.977 -6.254 1 91.31 122 LYS A O 1
ATOM 935 N N . SER A 1 123 ? 6.289 13.945 -5.367 1 94.88 123 SER A N 1
ATOM 936 C CA . SER A 1 123 ? 4.871 13.602 -5.387 1 94.88 123 SER A CA 1
ATOM 937 C C . SER A 1 123 ? 4.391 13.156 -4.008 1 94.88 123 SER A C 1
ATOM 939 O O . SER A 1 123 ? 5.176 12.648 -3.203 1 94.88 123 SER A O 1
ATOM 941 N N . LYS A 1 124 ? 3.121 13.391 -3.645 1 97.31 124 LYS A N 1
ATOM 942 C CA . LYS A 1 124 ? 2.424 12.867 -2.473 1 97.31 124 LYS A CA 1
ATOM 943 C C . LYS A 1 124 ? 1.003 12.438 -2.824 1 97.31 124 LYS A C 1
ATOM 945 O O . LYS A 1 124 ? 0.346 13.062 -3.656 1 97.31 124 LYS A O 1
ATOM 950 N N . ASP A 1 125 ? 0.635 11.375 -2.246 1 97.25 125 ASP A N 1
ATOM 951 C CA . ASP A 1 125 ? -0.688 10.812 -2.494 1 97.25 125 ASP A CA 1
ATOM 952 C C . ASP A 1 125 ? -1.392 10.469 -1.184 1 97.25 125 ASP A C 1
ATOM 954 O O . ASP A 1 125 ? -0.776 9.914 -0.27 1 97.25 125 ASP A O 1
ATOM 958 N N . LEU A 1 126 ? -2.68 10.859 -1.098 1 98.69 126 LEU A N 1
ATOM 959 C CA . LEU A 1 126 ? -3.504 10.438 0.03 1 98.69 126 LEU A CA 1
ATOM 960 C C . LEU A 1 126 ? -3.99 9.008 -0.156 1 98.69 126 LEU A C 1
ATOM 962 O O . LEU A 1 126 ? -4.781 8.727 -1.059 1 98.69 126 LEU A O 1
ATOM 966 N N . LEU A 1 127 ? -3.514 8.133 0.677 1 97.44 127 LEU A N 1
ATOM 967 C CA . LEU A 1 127 ? -3.844 6.723 0.532 1 97.44 127 LEU A CA 1
ATOM 968 C C . LEU A 1 127 ? -5.094 6.371 1.333 1 97.44 127 LEU A C 1
ATOM 970 O O . LEU A 1 127 ? -5.855 5.484 0.942 1 97.44 127 LEU A O 1
ATOM 974 N N . ASN A 1 128 ? -5.23 6.941 2.426 1 98.25 128 ASN A N 1
ATOM 975 C CA . ASN A 1 128 ? -6.355 6.66 3.312 1 98.25 128 ASN A CA 1
ATOM 976 C C . ASN A 1 128 ? -6.734 7.883 4.141 1 98.25 128 ASN A C 1
ATOM 978 O O . ASN A 1 128 ? -5.871 8.688 4.5 1 98.25 128 ASN A O 1
ATOM 982 N N . PHE A 1 129 ? -7.98 8.055 4.41 1 98.5 129 PHE A N 1
ATOM 983 C CA . PHE A 1 129 ? -8.523 9.078 5.293 1 98.5 129 PHE A CA 1
ATOM 984 C C . PHE A 1 129 ? -9.812 8.594 5.945 1 98.5 129 PHE A C 1
ATOM 986 O O . PHE A 1 129 ? -10.797 8.305 5.258 1 98.5 129 PHE A O 1
ATOM 993 N N . SER A 1 130 ? -9.789 8.484 7.207 1 97.81 130 SER A N 1
ATOM 994 C CA . SER A 1 130 ? -10.945 7.934 7.906 1 97.81 130 SER A CA 1
ATOM 995 C C . SER A 1 130 ? -11.086 8.523 9.305 1 97.81 130 SER A C 1
ATOM 997 O O . SER A 1 130 ? -10.102 9 9.883 1 97.81 130 SER A O 1
ATOM 999 N N . PRO A 1 131 ? -12.336 8.602 9.883 1 96.75 131 PRO A N 1
ATOM 1000 C CA . PRO A 1 131 ? -12.484 9.031 11.281 1 96.75 131 PRO A CA 1
ATOM 1001 C C . PRO A 1 131 ? -11.75 8.109 12.25 1 96.75 131 PRO A C 1
ATOM 1003 O O . PRO A 1 131 ? -11.648 6.906 12.016 1 96.75 131 PRO A O 1
ATOM 1006 N N . SER A 1 132 ? -11.18 8.773 13.266 1 96.19 132 SER A N 1
ATOM 1007 C CA . SER A 1 132 ? -10.461 7.98 14.258 1 96.19 132 SER A CA 1
ATOM 1008 C C . SER A 1 132 ? -11.422 7.137 15.094 1 96.19 132 SER A C 1
ATOM 1010 O O . SER A 1 132 ? -12.547 7.559 15.367 1 96.19 132 SER A O 1
ATOM 1012 N N . LYS A 1 133 ? -11.086 5.824 15.242 1 82.5 133 LYS A N 1
ATOM 1013 C CA . LYS A 1 133 ? -11.891 4.941 16.078 1 82.5 133 LYS A CA 1
ATOM 1014 C C . LYS A 1 133 ? -11.633 5.203 17.562 1 82.5 133 LYS A C 1
ATOM 1016 O O . LYS A 1 133 ? -10.555 4.895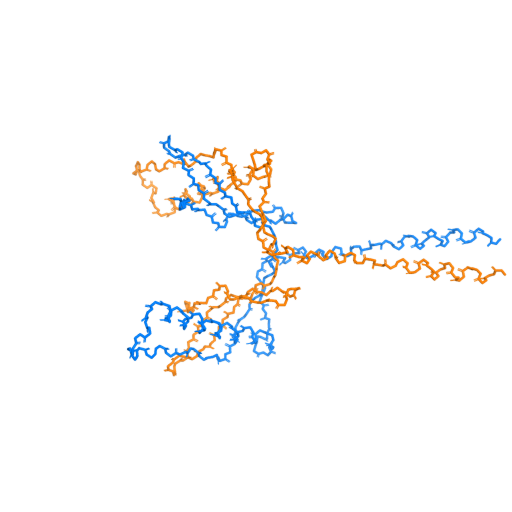 18.078 1 82.5 133 LYS A O 1
ATOM 1021 N N . GLN A 1 134 ? -11.43 6.281 18.125 1 59.56 134 GLN A N 1
ATOM 1022 C CA . GLN A 1 134 ? -11.297 6.414 19.578 1 59.56 134 GLN A CA 1
ATOM 1023 C C . GLN A 1 134 ? -12.602 6.035 20.281 1 59.56 134 GLN A C 1
ATOM 1025 O O . GLN A 1 134 ? -13.688 6.219 19.734 1 59.56 134 GLN A O 1
ATOM 1030 N N . MET B 1 1 ? 64.812 5.164 -7.785 1 26.77 1 MET B N 1
ATOM 1031 C CA . MET B 1 1 ? 63.938 5.781 -6.812 1 26.77 1 MET B CA 1
ATOM 1032 C C . MET B 1 1 ? 62.5 5.758 -7.309 1 26.77 1 MET B C 1
ATOM 1034 O O . MET B 1 1 ? 61.625 6.391 -6.715 1 26.77 1 MET B O 1
ATOM 1038 N N . ALA B 1 2 ? 62.219 5.164 -8.539 1 38.31 2 ALA B N 1
ATOM 1039 C CA . ALA B 1 2 ? 61.031 4.906 -9.352 1 38.31 2 ALA B CA 1
ATOM 1040 C C . ALA B 1 2 ? 60.094 3.928 -8.648 1 38.31 2 ALA B C 1
ATOM 1042 O O . ALA B 1 2 ? 58.969 3.729 -9.086 1 38.31 2 ALA B O 1
ATOM 1043 N N . LYS B 1 3 ? 60.562 3.174 -7.664 1 41.75 3 LYS B N 1
ATOM 1044 C CA . LYS B 1 3 ? 59.75 2.164 -6.996 1 41.75 3 LYS B CA 1
ATOM 1045 C C . LYS B 1 3 ? 58.719 2.811 -6.086 1 41.75 3 LYS B C 1
ATOM 1047 O O . LYS B 1 3 ? 57.812 2.133 -5.582 1 41.75 3 LYS B O 1
ATOM 1052 N N . ALA B 1 4 ? 59.094 4.02 -5.613 1 44.34 4 ALA B N 1
ATOM 1053 C CA . ALA B 1 4 ? 58.156 4.578 -4.648 1 44.34 4 ALA B CA 1
ATOM 1054 C C . ALA B 1 4 ? 56.875 5.035 -5.34 1 44.34 4 ALA B C 1
ATOM 1056 O O . ALA B 1 4 ? 55.812 5.117 -4.707 1 44.34 4 ALA B O 1
ATOM 1057 N N . GLY B 1 5 ? 56.969 5.246 -6.641 1 41.25 5 GLY B N 1
ATOM 1058 C CA . GLY B 1 5 ? 55.812 5.773 -7.367 1 41.25 5 GLY B CA 1
ATOM 1059 C C . GLY B 1 5 ? 54.688 4.758 -7.539 1 41.25 5 GLY B C 1
ATOM 1060 O O . GLY B 1 5 ? 53.531 5.129 -7.684 1 41.25 5 GLY B O 1
ATOM 1061 N N . VAL B 1 6 ? 55.125 3.438 -7.637 1 47.75 6 VAL B N 1
ATOM 1062 C CA . VAL B 1 6 ? 54.156 2.383 -7.922 1 47.75 6 VAL B CA 1
ATOM 1063 C C . VAL B 1 6 ? 53.344 2.082 -6.672 1 47.75 6 VAL B C 1
ATOM 1065 O O . VAL B 1 6 ? 52.156 1.809 -6.758 1 47.75 6 VAL B O 1
ATOM 1068 N N . ILE B 1 7 ? 53.969 2.361 -5.469 1 47.69 7 ILE B N 1
ATOM 1069 C CA . ILE B 1 7 ? 53.25 1.96 -4.25 1 47.69 7 ILE B CA 1
ATOM 1070 C C . ILE B 1 7 ? 52.156 2.971 -3.924 1 47.69 7 ILE B C 1
ATOM 1072 O O . ILE B 1 7 ? 51.094 2.596 -3.469 1 47.69 7 ILE B O 1
ATOM 1076 N N . ILE B 1 8 ? 52.438 4.254 -4.246 1 46.31 8 ILE B N 1
ATOM 1077 C CA . ILE B 1 8 ? 51.406 5.254 -3.908 1 46.31 8 ILE B CA 1
ATOM 1078 C C . ILE B 1 8 ? 50.188 5.086 -4.809 1 46.31 8 ILE B C 1
ATOM 1080 O O . ILE B 1 8 ? 49.062 5.27 -4.367 1 46.31 8 ILE B O 1
ATOM 1084 N N . LEU B 1 9 ? 50.438 4.594 -6.086 1 44.72 9 LEU B N 1
ATOM 1085 C CA . LEU B 1 9 ? 49.312 4.363 -6.977 1 44.72 9 LEU B CA 1
ATOM 1086 C C . LEU B 1 9 ? 48.406 3.256 -6.438 1 44.72 9 LEU B C 1
ATOM 1088 O O . LEU B 1 9 ? 47.188 3.346 -6.527 1 44.72 9 LEU B O 1
ATOM 1092 N N . LEU B 1 10 ? 49.094 2.295 -5.816 1 47.09 10 LEU B N 1
ATOM 1093 C CA . LEU B 1 10 ? 48.312 1.184 -5.328 1 47.09 10 LEU B CA 1
ATOM 1094 C C . LEU B 1 10 ? 47.469 1.603 -4.113 1 47.09 10 LEU B C 1
ATOM 1096 O O . LEU B 1 10 ? 46.344 1.15 -3.936 1 47.09 10 LEU B O 1
ATOM 1100 N N . SER B 1 11 ? 48.125 2.449 -3.287 1 45.19 11 SER B N 1
ATOM 1101 C CA . SER B 1 11 ? 47.375 2.783 -2.088 1 45.19 11 SER B CA 1
ATOM 1102 C C . SER B 1 11 ? 46.156 3.645 -2.424 1 45.19 11 SER B C 1
ATOM 1104 O O . SER B 1 11 ? 45.125 3.561 -1.754 1 45.19 11 SER B O 1
ATOM 1106 N N . LEU B 1 12 ? 46.344 4.535 -3.398 1 43.34 12 LEU B N 1
ATOM 1107 C CA . LEU B 1 12 ? 45.188 5.344 -3.746 1 43.34 12 LEU B CA 1
ATOM 1108 C C . LEU B 1 12 ? 44.062 4.477 -4.301 1 43.34 12 LEU B C 1
ATOM 1110 O O . LEU B 1 12 ? 42.875 4.809 -4.156 1 43.34 12 LEU B O 1
ATOM 1114 N N . LEU B 1 13 ? 44.469 3.441 -5.074 1 43.91 13 LEU B N 1
ATOM 1115 C CA . LEU B 1 13 ? 43.406 2.562 -5.578 1 43.91 13 LEU B CA 1
ATOM 1116 C C . LEU B 1 13 ? 42.625 1.932 -4.43 1 43.91 13 LEU B C 1
ATOM 1118 O O . LEU B 1 13 ? 41.438 1.631 -4.57 1 43.91 13 LEU B O 1
ATOM 1122 N N . LEU B 1 14 ? 43.25 1.763 -3.33 1 41.38 14 LEU B N 1
ATOM 1123 C CA . LEU B 1 14 ? 42.438 1.238 -2.244 1 41.38 14 LEU B CA 1
ATOM 1124 C C . LEU B 1 14 ? 41.406 2.271 -1.79 1 41.38 14 LEU B C 1
ATOM 1126 O O . LEU B 1 14 ? 40.75 2.1 -0.753 1 41.38 14 LEU B O 1
ATOM 1130 N N . LEU B 1 15 ? 41.594 3.539 -2.223 1 40.31 15 LEU B N 1
ATOM 1131 C CA . LEU B 1 15 ? 40.406 4.297 -1.825 1 40.31 15 LEU B CA 1
ATOM 1132 C C . LEU B 1 15 ? 39.125 3.533 -2.158 1 40.31 15 LEU B C 1
ATOM 1134 O O . LEU B 1 15 ? 38.812 3.32 -3.332 1 40.31 15 LEU B O 1
ATOM 1138 N N . VAL B 1 16 ? 38.875 2.391 -1.53 1 38 16 VAL B N 1
ATOM 1139 C CA . VAL B 1 16 ? 37.75 1.525 -1.255 1 38 16 VAL B CA 1
ATOM 1140 C C . VAL B 1 16 ? 36.438 2.33 -1.357 1 38 16 VAL B C 1
ATOM 1142 O O . VAL B 1 16 ? 36.281 3.346 -0.677 1 38 16 VAL B O 1
ATOM 1145 N N . ILE B 1 17 ? 35.75 2.389 -2.615 1 39.06 17 ILE B N 1
ATOM 1146 C CA . ILE B 1 17 ? 34.312 2.525 -2.799 1 39.06 17 ILE B CA 1
ATOM 1147 C C . ILE B 1 17 ? 33.594 2.141 -1.51 1 39.06 17 ILE B C 1
ATOM 1149 O O . ILE B 1 17 ? 33.531 0.96 -1.161 1 39.06 17 ILE B O 1
ATOM 1153 N N . THR B 1 18 ? 33.875 2.715 -0.322 1 36.81 18 THR B N 1
ATOM 1154 C CA . THR B 1 18 ? 32.875 2.551 0.725 1 36.81 18 THR B CA 1
ATOM 1155 C C . THR B 1 18 ? 31.484 2.742 0.162 1 36.81 18 THR B C 1
ATOM 1157 O O . THR B 1 18 ? 31.109 3.854 -0.214 1 36.81 18 THR B O 1
ATOM 1160 N N . VAL B 1 19 ? 31 1.936 -0.851 1 38.34 19 VAL B N 1
ATOM 1161 C CA . VAL B 1 19 ? 29.547 1.761 -0.854 1 38.34 19 VAL B CA 1
ATOM 1162 C C . VAL B 1 19 ? 29 1.931 0.562 1 38.34 19 VAL B C 1
ATOM 1164 O O . VAL B 1 19 ? 29.25 1.098 1.436 1 38.34 19 VAL B O 1
ATOM 1167 N N . SER B 1 20 ? 29.062 3.068 1.213 1 37.53 20 SER B N 1
ATOM 1168 C CA . SER B 1 20 ? 28.141 3.168 2.33 1 37.53 20 SER B CA 1
ATOM 1169 C C . SER B 1 20 ? 26.859 2.377 2.057 1 37.53 20 SER B C 1
ATOM 1171 O O . SER B 1 20 ? 26.062 2.754 1.193 1 37.53 20 SER B O 1
ATOM 1173 N N . THR B 1 21 ? 26.938 1.053 1.966 1 38.91 21 THR B N 1
ATOM 1174 C CA . THR B 1 21 ? 25.688 0.372 2.244 1 38.91 21 THR B CA 1
ATOM 1175 C C . THR B 1 21 ? 24.875 1.135 3.291 1 38.91 21 THR B C 1
ATOM 1177 O O . THR B 1 21 ? 25.297 1.261 4.441 1 38.91 21 THR B O 1
ATOM 1180 N N . PHE B 1 22 ? 24.406 2.338 3.006 1 37.09 22 PHE B N 1
ATOM 1181 C CA . PHE B 1 22 ? 23.266 2.658 3.869 1 37.09 22 PHE B CA 1
ATOM 1182 C C . PHE B 1 22 ? 22.547 1.389 4.305 1 37.09 22 PHE B C 1
ATOM 1184 O O . PHE B 1 22 ? 21.875 0.745 3.498 1 37.09 22 PHE B O 1
ATOM 1191 N N . THR B 1 23 ? 23.172 0.486 5.031 1 39.84 23 THR B N 1
ATOM 1192 C CA . THR B 1 23 ? 22.328 -0.445 5.77 1 39.84 23 THR B CA 1
ATOM 1193 C C . THR B 1 23 ? 21.094 0.265 6.32 1 39.84 23 THR B C 1
ATOM 1195 O O . THR B 1 23 ? 21.172 0.978 7.32 1 39.84 23 THR B O 1
ATOM 1198 N N . VAL B 1 24 ? 20.406 0.917 5.555 1 42.69 24 VAL B N 1
ATOM 1199 C CA . VAL B 1 24 ? 19.062 1.237 6.023 1 42.69 24 VAL B CA 1
ATOM 1200 C C . VAL B 1 24 ? 18.453 0.029 6.738 1 42.69 24 VAL B C 1
ATOM 1202 O O . VAL B 1 24 ? 17.797 -0.806 6.113 1 42.69 24 VAL B O 1
ATOM 1205 N N . VAL B 1 25 ? 19.281 -0.96 7.281 1 41.09 25 VAL B N 1
ATOM 1206 C CA . VAL B 1 25 ? 18.859 -2.248 7.82 1 41.09 25 VAL B CA 1
ATOM 1207 C C . VAL B 1 25 ? 17.703 -2.045 8.805 1 41.09 25 VAL B C 1
ATOM 1209 O O . VAL B 1 25 ? 16.719 -2.787 8.781 1 41.09 25 VAL B O 1
ATOM 1212 N N . GLU B 1 26 ? 18.141 -1.519 10 1 47.19 26 GLU B N 1
ATOM 1213 C CA . GLU B 1 26 ? 17.422 -1.962 11.195 1 47.19 26 GLU B CA 1
ATOM 1214 C C . GLU B 1 26 ? 15.93 -1.664 11.078 1 47.19 26 GLU B C 1
ATOM 1216 O O . GLU B 1 26 ? 15.094 -2.457 11.523 1 47.19 26 GLU B O 1
ATOM 1221 N N . GLY B 1 27 ? 15.57 -0.295 10.789 1 49.75 27 GLY B N 1
ATOM 1222 C CA . GLY B 1 27 ? 14.242 0.282 10.906 1 49.75 27 GLY B CA 1
ATOM 1223 C C . GLY B 1 27 ? 13.461 0.253 9.602 1 49.75 27 GLY B C 1
ATOM 1224 O O . GLY B 1 27 ? 12.422 0.903 9.477 1 49.75 27 GLY B O 1
ATOM 1225 N N . LEU B 1 28 ? 13.953 -0.305 8.469 1 57.41 28 LEU B N 1
ATOM 1226 C CA . LEU B 1 28 ? 13.562 0.071 7.117 1 57.41 28 LEU B CA 1
ATOM 1227 C C . LEU B 1 28 ? 12.117 -0.333 6.84 1 57.41 28 LEU B C 1
ATOM 1229 O O . LEU B 1 28 ? 11.461 0.248 5.973 1 57.41 28 LEU B O 1
ATOM 1233 N N . GLY B 1 29 ? 11.523 -0.835 7.898 1 74.5 29 GLY B N 1
ATOM 1234 C CA . GLY B 1 29 ? 10.18 -1.091 7.414 1 74.5 29 GLY B CA 1
ATOM 1235 C C . GLY B 1 29 ? 9.109 -0.847 8.461 1 74.5 29 GLY B C 1
ATOM 1236 O O . GLY B 1 29 ? 7.914 -0.959 8.172 1 74.5 29 GLY B O 1
ATOM 1237 N N . GLY B 1 30 ? 9.555 -0.655 9.703 1 86.12 30 GLY B N 1
ATOM 1238 C CA . GLY B 1 30 ? 8.5 -0.449 10.688 1 86.12 30 GLY B CA 1
ATOM 1239 C C . GLY B 1 30 ? 8.125 1.01 10.859 1 86.12 30 GLY B C 1
ATOM 1240 O O . GLY B 1 30 ? 8.789 1.896 10.312 1 86.12 30 GLY B O 1
ATOM 1241 N N . ARG B 1 31 ? 7.078 1.234 11.586 1 94.62 31 ARG B N 1
ATOM 1242 C CA . ARG B 1 31 ? 6.621 2.592 11.875 1 94.62 31 ARG B CA 1
ATOM 1243 C C . ARG B 1 31 ? 7.422 3.211 13.016 1 94.62 31 ARG B C 1
ATOM 1245 O O . ARG B 1 31 ? 7.707 2.545 14.016 1 94.62 31 ARG B O 1
ATOM 1252 N N . THR B 1 32 ? 7.836 4.367 12.883 1 95.75 32 THR B N 1
ATOM 1253 C CA . THR B 1 32 ? 8.562 5.129 13.891 1 95.75 32 THR B CA 1
ATOM 1254 C C . THR B 1 32 ? 7.812 6.414 14.242 1 95.75 32 THR B C 1
ATOM 1256 O O . THR B 1 32 ? 7.422 7.172 13.352 1 95.75 32 THR B O 1
ATOM 1259 N N . PRO B 1 33 ? 7.586 6.688 15.523 1 97.06 33 PRO B N 1
ATOM 1260 C CA . PRO B 1 33 ? 6.891 7.918 15.906 1 97.06 33 PRO B CA 1
ATOM 1261 C C . PRO B 1 33 ? 7.703 9.172 15.609 1 97.06 33 PRO B C 1
ATOM 1263 O O . PRO B 1 33 ? 8.93 9.164 15.742 1 97.06 33 PRO B O 1
ATOM 1266 N N . ILE B 1 34 ? 7.102 10.156 15.133 1 96.81 34 ILE B N 1
ATOM 1267 C CA .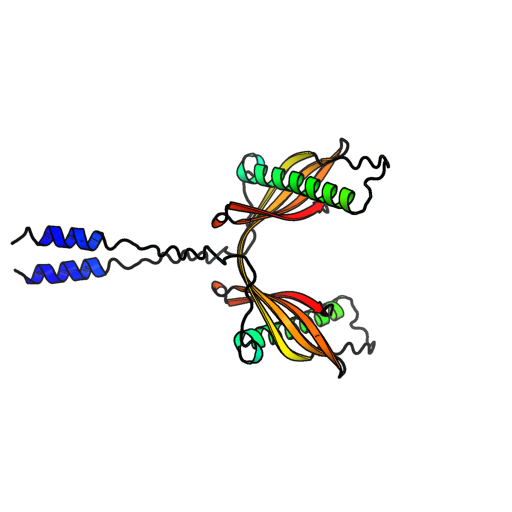 ILE B 1 34 ? 7.707 11.477 14.984 1 96.81 34 ILE B CA 1
ATOM 1268 C C . ILE B 1 34 ? 7.473 12.297 16.25 1 96.81 34 ILE B C 1
ATOM 1270 O O . ILE B 1 34 ? 6.332 12.453 16.688 1 96.81 34 ILE B O 1
ATOM 1274 N N . ASN B 1 35 ? 8.562 12.742 16.703 1 94.75 35 ASN B N 1
ATOM 1275 C CA . ASN B 1 35 ? 8.469 13.555 17.906 1 94.75 35 ASN B CA 1
ATOM 1276 C C . ASN B 1 35 ? 8.195 15.023 17.578 1 94.75 35 ASN B C 1
ATOM 1278 O O . ASN B 1 35 ? 8.438 15.461 16.453 1 94.75 35 ASN B O 1
ATOM 1282 N N . ASP B 1 36 ? 7.648 15.82 18.406 1 96.31 36 ASP B N 1
ATOM 1283 C CA . ASP B 1 36 ? 7.359 17.25 18.281 1 96.31 36 ASP B CA 1
ATOM 1284 C C . ASP B 1 36 ? 6.488 17.531 17.062 1 96.31 36 ASP B C 1
ATOM 1286 O O . ASP B 1 36 ? 6.824 18.375 16.234 1 96.31 36 ASP B O 1
ATOM 1290 N N . VAL B 1 37 ? 5.438 16.812 16.953 1 97.94 37 VAL B N 1
ATOM 1291 C CA . VAL B 1 37 ? 4.531 16.859 15.805 1 97.94 37 VAL B CA 1
ATOM 1292 C C . VAL B 1 37 ? 3.98 18.266 15.625 1 97.94 37 VAL B C 1
ATOM 1294 O O . VAL B 1 37 ? 3.916 18.781 14.508 1 97.94 37 VAL B O 1
ATOM 1297 N N . LYS B 1 38 ? 3.67 18.969 16.672 1 96.81 38 LYS B N 1
ATOM 1298 C CA . LYS B 1 38 ? 3.016 20.281 16.609 1 96.81 38 LYS B CA 1
ATOM 1299 C C . LYS B 1 38 ? 3.908 21.312 15.945 1 96.81 38 LYS B C 1
ATOM 1301 O O . LYS B 1 38 ? 3.422 22.188 15.227 1 96.81 38 LYS B O 1
ATOM 1306 N N . ASN B 1 39 ? 5.203 21.125 16.141 1 97 39 ASN B N 1
ATOM 1307 C CA . ASN B 1 39 ? 6.121 22.125 15.594 1 97 39 ASN B CA 1
ATOM 1308 C C . ASN B 1 39 ? 6.805 21.625 14.328 1 97 39 ASN B C 1
ATOM 1310 O O . ASN B 1 39 ? 7.691 22.281 13.789 1 97 39 ASN B O 1
ATOM 1314 N N . ASN B 1 40 ? 6.461 20.5 13.898 1 98 40 ASN B N 1
ATOM 1315 C CA . ASN B 1 40 ? 7.008 19.953 12.664 1 98 40 ASN B CA 1
ATOM 1316 C C . ASN B 1 40 ? 6.254 20.453 11.438 1 98 40 ASN B C 1
ATOM 1318 O O . ASN B 1 40 ? 5.16 19.969 11.133 1 98 40 ASN B O 1
ATOM 1322 N N . LYS B 1 41 ? 6.84 21.406 10.75 1 97.94 41 LYS B N 1
ATOM 1323 C CA . LYS B 1 41 ? 6.172 22.078 9.641 1 97.94 41 LYS B CA 1
ATOM 1324 C C . LYS B 1 41 ? 5.801 21.094 8.539 1 97.94 41 LYS B C 1
ATOM 1326 O O . LYS B 1 41 ? 4.719 21.188 7.957 1 97.94 41 LYS B O 1
ATOM 1331 N N . GLU B 1 42 ? 6.684 20.156 8.219 1 97.69 42 GLU B N 1
ATOM 1332 C CA . GLU B 1 42 ? 6.426 19.172 7.18 1 97.69 42 GLU B CA 1
ATOM 1333 C C . GLU B 1 42 ? 5.195 18.328 7.508 1 97.69 42 GLU B C 1
ATOM 1335 O O . GLU B 1 42 ? 4.312 18.156 6.664 1 97.69 42 GLU B O 1
ATOM 1340 N N . VAL B 1 43 ? 5.137 17.859 8.703 1 98.62 43 VAL B N 1
ATOM 1341 C CA . VAL B 1 43 ? 4.047 17 9.148 1 98.62 43 VAL B CA 1
ATOM 1342 C C . VAL B 1 43 ? 2.73 17.781 9.117 1 98.62 43 VAL B C 1
ATOM 1344 O O . VAL B 1 43 ? 1.704 17.25 8.68 1 98.62 43 VAL B O 1
ATOM 1347 N N . GLN B 1 44 ? 2.754 19.031 9.578 1 98.81 44 GLN B N 1
ATOM 1348 C CA . GLN B 1 44 ? 1.547 19.859 9.555 1 98.81 44 GLN B CA 1
ATOM 1349 C C . GLN B 1 44 ? 1.086 20.125 8.125 1 98.81 44 GLN B C 1
ATOM 1351 O O . GLN B 1 44 ? -0.115 20.125 7.848 1 98.81 44 GLN B O 1
ATOM 1356 N N . GLU B 1 45 ? 2.016 20.297 7.184 1 98.69 45 GLU B N 1
ATOM 1357 C CA . GLU B 1 45 ? 1.663 20.5 5.781 1 98.69 45 GLU B CA 1
ATOM 1358 C C . GLU B 1 45 ? 1.04 19.234 5.18 1 98.69 45 GLU B C 1
ATOM 1360 O O . GLU B 1 45 ? 0.104 19.328 4.383 1 98.69 45 GLU B O 1
ATOM 1365 N N . LEU B 1 46 ? 1.578 18.078 5.551 1 98.81 46 LEU B N 1
ATOM 1366 C CA . LEU B 1 46 ? 1.001 16.828 5.082 1 98.81 46 LEU B CA 1
ATOM 1367 C C . LEU B 1 46 ? -0.417 16.656 5.613 1 98.81 46 LEU B C 1
ATOM 1369 O O . LEU B 1 46 ? -1.285 16.125 4.918 1 98.81 46 LEU B O 1
ATOM 1373 N N . GLY B 1 47 ? -0.645 17 6.832 1 98.88 47 GLY B N 1
ATOM 1374 C CA . GLY B 1 47 ? -1.995 17 7.371 1 98.88 47 GLY B CA 1
ATOM 1375 C C . GLY B 1 47 ? -2.953 17.875 6.59 1 98.88 47 GLY B C 1
ATOM 1376 O O . GLY B 1 47 ? -4.07 17.469 6.273 1 98.88 47 GLY B O 1
ATOM 1377 N N . ARG B 1 48 ? -2.486 19.094 6.332 1 98.75 48 ARG B N 1
ATOM 1378 C CA . ARG B 1 48 ? -3.307 20.016 5.547 1 98.75 48 ARG B CA 1
ATOM 1379 C C . ARG B 1 48 ? -3.623 19.422 4.176 1 98.75 48 ARG B C 1
ATOM 1381 O O . ARG B 1 48 ? -4.773 19.453 3.73 1 98.75 48 ARG B O 1
ATOM 1388 N N . PHE B 1 49 ? -2.65 18.906 3.562 1 98.88 49 PHE B N 1
ATOM 1389 C CA . PHE B 1 49 ? -2.832 18.25 2.279 1 98.88 49 PHE B CA 1
ATOM 1390 C C . PHE B 1 49 ? -3.885 17.141 2.385 1 98.88 49 PHE B C 1
ATOM 1392 O O . PHE B 1 49 ? -4.738 17.016 1.506 1 98.88 49 PHE B O 1
ATOM 1399 N N . SER B 1 50 ? -3.818 16.328 3.359 1 98.81 50 SER B N 1
ATOM 1400 C CA . SER B 1 50 ? -4.742 15.219 3.568 1 98.81 50 SER B CA 1
ATOM 1401 C C . SER B 1 50 ? -6.191 15.703 3.578 1 98.81 50 SER B C 1
ATOM 1403 O O . SER B 1 50 ? -7.047 15.133 2.896 1 98.81 50 SER B O 1
ATOM 1405 N N . VAL B 1 51 ? -6.414 16.719 4.355 1 98.69 51 VAL B N 1
ATOM 1406 C CA . VAL B 1 51 ? -7.77 17.25 4.508 1 98.69 51 VAL B CA 1
ATOM 1407 C C . VAL B 1 51 ? -8.242 17.859 3.191 1 98.69 51 VAL B C 1
ATOM 1409 O O . VAL B 1 51 ? -9.375 17.625 2.76 1 98.69 51 VAL B O 1
ATOM 1412 N N . GLU B 1 52 ? -7.344 18.625 2.525 1 98.19 52 GLU B N 1
ATOM 1413 C CA . GLU B 1 52 ? -7.68 19.234 1.246 1 98.19 52 GLU B CA 1
ATOM 1414 C C . GLU B 1 52 ? -7.988 18.188 0.19 1 98.19 52 GLU B C 1
ATOM 1416 O O . GLU B 1 52 ? -8.953 18.312 -0.567 1 98.19 52 GLU B O 1
ATOM 1421 N N . GLU B 1 53 ? -7.184 17.203 0.13 1 98.25 53 GLU B N 1
ATOM 1422 C CA . GLU B 1 53 ? -7.375 16.141 -0.847 1 98.25 53 GLU B CA 1
ATOM 1423 C C . GLU B 1 53 ? -8.664 15.367 -0.569 1 98.25 53 GLU B C 1
ATOM 1425 O O . GLU B 1 53 ? -9.383 14.992 -1.498 1 98.25 53 GLU B O 1
ATOM 1430 N N . TYR B 1 54 ? -8.914 1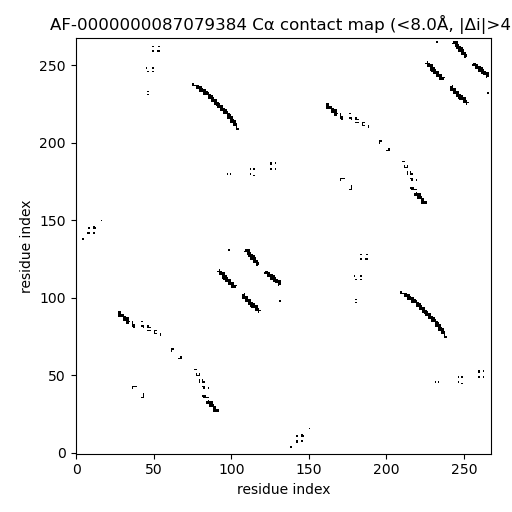5.102 0.65 1 97.5 54 TYR B N 1
ATOM 1431 C CA . TYR B 1 54 ? -10.164 14.438 1.025 1 97.5 54 TYR B CA 1
ATOM 1432 C C . TYR B 1 54 ? -11.367 15.242 0.556 1 97.5 54 TYR B C 1
ATOM 1434 O O . TYR B 1 54 ? -12.297 14.688 -0.039 1 97.5 54 TYR B O 1
ATOM 1442 N N . ASN B 1 55 ? -11.289 16.5 0.882 1 96.25 55 ASN B N 1
ATOM 1443 C CA . ASN B 1 55 ? -12.367 17.375 0.456 1 96.25 55 ASN B CA 1
ATOM 1444 C C . ASN B 1 55 ? -12.531 17.375 -1.062 1 96.25 55 ASN B C 1
ATOM 1446 O O . ASN B 1 55 ? -13.656 17.344 -1.569 1 96.25 55 ASN B O 1
ATOM 1450 N N . ARG B 1 56 ? -11.453 17.453 -1.71 1 96.69 56 ARG B N 1
ATOM 1451 C CA . ARG B 1 56 ? -11.469 17.469 -3.168 1 96.69 56 ARG B CA 1
ATOM 1452 C C . ARG B 1 56 ? -12.109 16.203 -3.719 1 96.69 56 ARG B C 1
ATOM 1454 O O . ARG B 1 56 ? -12.953 16.25 -4.613 1 96.69 56 ARG B O 1
ATOM 1461 N N . ARG B 1 57 ? -11.695 15.047 -3.25 1 95.5 57 ARG B N 1
ATOM 1462 C CA . ARG B 1 57 ? -12.219 13.766 -3.711 1 95.5 57 ARG B CA 1
ATOM 1463 C C . ARG B 1 57 ? -13.711 13.656 -3.42 1 95.5 57 ARG B C 1
ATOM 1465 O O . ARG B 1 57 ? -14.469 13.117 -4.23 1 95.5 57 ARG B O 1
ATOM 1472 N N . ARG B 1 58 ? -14.055 14.07 -2.242 1 91.94 58 ARG B N 1
ATOM 1473 C CA . ARG B 1 58 ? -15.461 14.047 -1.857 1 91.94 58 ARG B CA 1
ATOM 1474 C C . ARG B 1 58 ? -16.312 14.898 -2.801 1 91.94 58 ARG B C 1
ATOM 1476 O O . ARG B 1 58 ? -17.375 14.484 -3.232 1 91.94 58 ARG B O 1
ATOM 1483 N N . GLN B 1 59 ? -15.836 16.047 -3.072 1 89.94 59 GLN B N 1
ATOM 1484 C CA . GLN B 1 59 ? -16.516 16.953 -3.99 1 89.94 59 GLN B CA 1
ATOM 1485 C C . GLN B 1 59 ? -16.609 16.359 -5.391 1 89.94 59 GLN B C 1
ATOM 1487 O O . GLN B 1 59 ? -17.625 16.484 -6.07 1 89.94 59 GLN B O 1
ATOM 1492 N N . GLY B 1 60 ? -15.562 15.812 -5.828 1 89.38 60 GLY B N 1
ATOM 1493 C CA . GLY B 1 60 ? -15.555 15.156 -7.129 1 89.38 60 GLY B CA 1
ATOM 1494 C C . GLY B 1 60 ? -16.578 14.039 -7.238 1 89.38 60 GLY B C 1
ATOM 1495 O O . GLY B 1 60 ? -17.266 13.922 -8.25 1 89.38 60 GLY B O 1
ATOM 1496 N N . ARG B 1 61 ? -16.641 13.203 -6.27 1 89.31 61 ARG B N 1
ATOM 1497 C CA . ARG B 1 61 ? -17.594 12.102 -6.242 1 89.31 61 ARG B CA 1
ATOM 1498 C C . ARG B 1 61 ? -19.031 12.617 -6.309 1 89.31 61 ARG B C 1
ATOM 1500 O O . ARG B 1 61 ? -19.875 12.031 -6.988 1 89.31 61 ARG B O 1
ATOM 1507 N N . LEU B 1 62 ? -19.344 13.719 -5.594 1 83.75 62 LEU B N 1
ATOM 1508 C CA . LEU B 1 62 ? -20.672 14.32 -5.57 1 83.75 62 LEU B CA 1
ATOM 1509 C C . LEU B 1 62 ? -21.016 14.898 -6.938 1 83.75 62 LEU B C 1
ATOM 1511 O O . LEU B 1 62 ? -22.172 14.82 -7.367 1 83.75 62 LEU B O 1
ATOM 1515 N N . ARG B 1 63 ? -20.078 15.469 -7.562 1 85.56 63 ARG B N 1
ATOM 1516 C CA . ARG B 1 63 ? -20.312 16.031 -8.891 1 85.56 63 ARG B CA 1
ATOM 1517 C C . ARG B 1 63 ? -20.578 14.938 -9.914 1 85.56 63 ARG B C 1
ATOM 1519 O O . ARG B 1 63 ? -21.406 15.094 -10.805 1 85.56 63 ARG B O 1
ATOM 1526 N N . HIS B 1 64 ? -19.844 13.844 -9.82 1 84.56 64 HIS B N 1
ATOM 1527 C CA . HIS B 1 64 ? -19.953 12.766 -10.797 1 84.56 64 HIS B CA 1
ATOM 1528 C C . HIS B 1 64 ? -21.234 11.977 -10.594 1 84.56 64 HIS B C 1
ATOM 1530 O O . HIS B 1 64 ? -21.844 11.523 -11.57 1 84.56 64 HIS B O 1
ATOM 1536 N N . ASN B 1 65 ? -21.625 11.633 -9.414 1 77 65 ASN B N 1
ATOM 1537 C CA . ASN B 1 65 ? -22.844 10.867 -9.148 1 77 65 ASN B CA 1
ATOM 1538 C C . ASN B 1 65 ? -24.078 11.734 -9.297 1 77 65 ASN B C 1
ATOM 1540 O O . ASN B 1 65 ? -25.188 11.305 -8.953 1 77 65 ASN B O 1
ATOM 1544 N N . GLY B 1 66 ? -24.016 12.648 -10.219 1 63.06 66 GLY B N 1
ATOM 1545 C CA . GLY B 1 66 ? -25.203 13.43 -10.539 1 63.06 66 GLY B CA 1
ATOM 1546 C C . GLY B 1 66 ? -25.688 14.281 -9.375 1 63.06 66 GLY B C 1
ATOM 1547 O O . GLY B 1 66 ? -26.766 14.859 -9.438 1 63.06 66 GLY B O 1
ATOM 1548 N N . GLY B 1 67 ? -25.188 14 -8.344 1 55.25 67 GLY B N 1
ATOM 1549 C CA . GLY B 1 67 ? -25.766 14.75 -7.242 1 55.25 67 GLY B CA 1
ATOM 1550 C C . GLY B 1 67 ? -25.562 16.25 -7.379 1 55.25 67 GLY B C 1
ATOM 1551 O O . GLY B 1 67 ? -25.609 16.984 -6.387 1 55.25 67 GLY B O 1
ATOM 1552 N N . GLY B 1 68 ? -25.266 16.578 -8.641 1 50.84 68 GLY B N 1
ATOM 1553 C CA . GLY B 1 68 ? -25.344 18.016 -8.812 1 50.84 68 GLY B CA 1
ATOM 1554 C C . GLY B 1 68 ? -26.641 18.609 -8.297 1 50.84 68 GLY B C 1
ATOM 1555 O O . GLY B 1 68 ? -26.984 19.75 -8.625 1 50.84 68 GLY B O 1
ATOM 1556 N N . SER B 1 69 ? -27.578 17.625 -8.156 1 50.38 69 SER B N 1
ATOM 1557 C CA . SER B 1 69 ? -28.844 18.25 -7.805 1 50.38 69 SER B CA 1
ATOM 1558 C C . SER B 1 69 ? -28.688 19.172 -6.594 1 50.38 69 SER B C 1
ATOM 1560 O O . SER B 1 69 ? -27.734 19.016 -5.816 1 50.38 69 SER B O 1
ATOM 1562 N N . SER B 1 70 ? -29.656 20.172 -6.504 1 47.78 70 SER B N 1
ATOM 1563 C CA . SER B 1 70 ? -30 21.25 -5.582 1 47.78 70 SER B CA 1
ATOM 1564 C C . SER B 1 70 ? -29.969 20.766 -4.137 1 47.78 70 SER B C 1
ATOM 1566 O O . SER B 1 70 ? -30.422 21.484 -3.232 1 47.78 70 SER B O 1
ATOM 1568 N N . SER B 1 71 ? -30.031 19.469 -3.93 1 48.88 71 SER B N 1
ATOM 1569 C CA . SER B 1 71 ? -30.328 19.203 -2.527 1 48.88 71 SER B CA 1
ATOM 1570 C C . SER B 1 71 ? -29.219 19.688 -1.615 1 48.88 71 SER B C 1
ATOM 1572 O O . SER B 1 71 ? -28.031 19.547 -1.936 1 48.88 71 SER B O 1
ATOM 1574 N N . SER B 1 72 ? -29.422 20.609 -0.748 1 46.97 72 SER B N 1
ATOM 1575 C CA . SER B 1 72 ? -28.844 21.281 0.408 1 46.97 72 SER B CA 1
ATOM 1576 C C . SER B 1 72 ? -28.031 20.312 1.265 1 46.97 72 SER B C 1
ATOM 1578 O O . SER B 1 72 ? -28 20.438 2.49 1 46.97 72 SER B O 1
ATOM 1580 N N . SER B 1 73 ? -27.875 19.109 0.855 1 52.44 73 SER B N 1
ATOM 1581 C CA . SER B 1 73 ? -27.141 18.359 1.867 1 52.44 73 SER B CA 1
ATOM 1582 C C . SER B 1 73 ? -25.75 18.953 2.109 1 52.44 73 SER B C 1
ATOM 1584 O O . SER B 1 73 ? -24.922 18.984 1.205 1 52.44 73 SER B O 1
ATOM 1586 N N . SER B 1 74 ? -25.562 20 2.762 1 54.97 74 SER B N 1
ATOM 1587 C CA . SER B 1 74 ? -24.484 20.828 3.281 1 54.97 74 SER B CA 1
ATOM 1588 C C . SER B 1 74 ? -23.375 19.969 3.887 1 54.97 74 SER B C 1
ATOM 1590 O O . SER B 1 74 ? -23.234 19.891 5.109 1 54.97 74 SER B O 1
ATOM 1592 N N . THR B 1 75 ? -23.047 18.844 3.258 1 67.69 75 THR B N 1
ATOM 1593 C CA . THR B 1 75 ? -21.938 18.188 3.955 1 67.69 75 THR B CA 1
ATOM 1594 C C . THR B 1 75 ? -20.719 19.109 4.035 1 67.69 75 THR B C 1
ATOM 1596 O O . THR B 1 75 ? -20.109 19.422 3.016 1 67.69 75 THR B O 1
ATOM 1599 N N . ALA B 1 76 ? -20.609 19.812 5.09 1 81.06 76 ALA B N 1
ATOM 1600 C CA . ALA B 1 76 ? -19.578 20.812 5.359 1 81.06 76 ALA B CA 1
ATOM 1601 C C . ALA B 1 76 ? -18.172 20.25 5.141 1 81.06 76 ALA B C 1
ATOM 1603 O O . ALA B 1 76 ? -17.906 19.094 5.512 1 81.06 76 ALA B O 1
ATOM 1604 N N . ALA B 1 77 ? -17.438 20.984 4.289 1 90.12 77 ALA B N 1
ATOM 1605 C CA . ALA B 1 77 ? -16.031 20.641 4.098 1 90.12 77 ALA B CA 1
ATOM 1606 C C . ALA B 1 77 ? -15.297 20.578 5.434 1 90.12 77 ALA B C 1
ATOM 1608 O O . ALA B 1 77 ? -15.656 21.297 6.375 1 90.12 77 ALA B O 1
ATOM 1609 N N . LEU B 1 78 ? -14.406 19.656 5.48 1 96.25 78 LEU B N 1
ATOM 1610 C CA . LEU B 1 78 ? -13.539 19.609 6.656 1 96.25 78 LEU B CA 1
ATOM 1611 C C . LEU B 1 78 ? -12.539 20.766 6.637 1 96.25 78 LEU B C 1
ATOM 1613 O O . LEU B 1 78 ? -12.039 21.141 5.574 1 96.25 78 LEU B O 1
ATOM 1617 N N . VAL B 1 79 ? -12.336 21.312 7.809 1 97.5 79 VAL B N 1
ATOM 1618 C CA . VAL B 1 79 ? -11.336 22.359 7.957 1 97.5 79 VAL B CA 1
ATOM 1619 C C . VAL B 1 79 ? -10.172 21.844 8.805 1 97.5 79 VAL B C 1
ATOM 1621 O O . VAL B 1 79 ? -10.367 21.422 9.945 1 97.5 79 VAL B O 1
ATOM 1624 N N . PHE B 1 80 ? -9.016 21.969 8.195 1 98.44 80 PHE B N 1
ATOM 1625 C CA . PHE B 1 80 ? -7.816 21.484 8.875 1 98.44 80 PHE B CA 1
ATOM 1626 C C . PHE B 1 80 ? -7.547 22.312 10.133 1 98.44 80 PHE B C 1
ATOM 1628 O O . PHE B 1 80 ? -7.645 23.531 10.117 1 98.44 80 PHE B O 1
ATOM 1635 N N . SER B 1 81 ? -7.188 21.609 11.211 1 98.25 81 SER B N 1
ATOM 1636 C CA . SER B 1 81 ? -6.738 22.297 12.422 1 98.25 81 SER B CA 1
ATOM 1637 C C . SER B 1 81 ? -5.273 22 12.711 1 98.25 81 SER B C 1
ATOM 1639 O O . SER B 1 81 ? -4.41 22.859 12.516 1 98.25 81 SER B O 1
ATOM 1641 N N . GLN B 1 82 ? -4.957 20.703 13.109 1 98.5 82 GLN B N 1
ATOM 1642 C CA . GLN B 1 82 ? -3.574 20.344 13.398 1 98.5 82 GLN B CA 1
ATOM 1643 C C . GLN B 1 82 ? -3.381 18.828 13.352 1 98.5 82 GLN B C 1
ATOM 1645 O O . GLN B 1 82 ? -4.324 18.078 13.578 1 98.5 82 GLN B O 1
ATOM 1650 N N . VAL B 1 83 ? -2.15 18.484 13.094 1 98.88 83 VAL B N 1
ATOM 1651 C CA . VAL B 1 83 ? -1.744 17.109 13.328 1 98.88 83 VAL B CA 1
ATOM 1652 C C . VAL B 1 83 ? -1.299 16.938 14.781 1 98.88 83 VAL B C 1
ATOM 1654 O O . VAL B 1 83 ? -0.479 17.719 15.281 1 98.88 83 VAL B O 1
ATOM 1657 N N . VAL B 1 84 ? -1.819 15.906 15.391 1 98.62 84 VAL B N 1
ATOM 1658 C CA . VAL B 1 84 ? -1.521 15.781 16.812 1 98.62 84 VAL B CA 1
ATOM 1659 C C . VAL B 1 84 ? -0.612 14.57 17.047 1 98.62 84 VAL B C 1
ATOM 1661 O O . VAL B 1 84 ? 0.06 14.484 18.078 1 98.62 84 VAL B O 1
ATOM 1664 N N . GLU B 1 85 ? -0.548 13.641 16.234 1 98.69 85 GLU B N 1
ATOM 1665 C CA . GLU B 1 85 ? 0.34 12.484 16.25 1 98.69 85 GLU B CA 1
ATOM 1666 C C . GLU B 1 85 ? 0.772 12.094 14.844 1 98.69 85 GLU B C 1
ATOM 1668 O O . GLU B 1 85 ? 0.02 12.281 13.883 1 98.69 85 GLU B O 1
ATOM 1673 N N . ALA B 1 86 ? 1.983 11.57 14.773 1 98.75 86 ALA B N 1
ATOM 1674 C CA . ALA B 1 86 ? 2.48 11.141 13.469 1 98.75 86 ALA B CA 1
ATOM 1675 C C . ALA B 1 86 ? 3.518 10.031 13.609 1 98.75 86 ALA B C 1
ATOM 1677 O O . ALA B 1 86 ? 4.312 10.031 14.555 1 98.75 86 ALA B O 1
ATOM 1678 N N . GLU B 1 87 ? 3.471 9.148 12.711 1 98.38 87 GLU B N 1
ATOM 1679 C CA . GLU B 1 87 ? 4.5 8.133 12.508 1 98.38 87 GLU B CA 1
ATOM 1680 C C . GLU B 1 87 ? 4.945 8.078 11.047 1 98.38 87 GLU B C 1
ATOM 1682 O O . GLU B 1 87 ? 4.191 8.469 10.148 1 98.38 87 GLU B O 1
ATOM 1687 N N . LYS B 1 88 ? 6.098 7.691 10.828 1 96.81 88 LYS B N 1
ATOM 1688 C CA . LYS B 1 88 ? 6.594 7.5 9.469 1 96.81 88 LYS B CA 1
ATOM 1689 C C . LYS B 1 88 ? 7.094 6.074 9.258 1 96.81 88 LYS B C 1
ATOM 1691 O O . LYS B 1 88 ? 7.527 5.418 10.211 1 96.81 88 LYS B O 1
ATOM 1696 N N . GLN B 1 89 ? 7.043 5.586 8.062 1 95 89 GLN B N 1
ATOM 1697 C CA . GLN B 1 89 ? 7.496 4.266 7.641 1 95 89 GLN B CA 1
ATOM 1698 C C . GLN B 1 89 ? 8.117 4.312 6.246 1 95 89 GLN B C 1
ATOM 1700 O O . GLN B 1 89 ? 7.457 4.711 5.281 1 95 89 GLN B O 1
ATOM 1705 N N . VAL B 1 90 ? 9.336 3.953 6.242 1 92.19 90 VAL B N 1
ATOM 1706 C CA . VAL B 1 90 ? 9.961 3.834 4.934 1 92.19 90 VAL B CA 1
ATOM 1707 C C . VAL B 1 90 ? 9.445 2.588 4.223 1 92.19 90 VAL B C 1
ATOM 1709 O O . VAL B 1 90 ? 9.562 1.474 4.738 1 92.19 90 VAL B O 1
ATOM 1712 N N . VAL B 1 91 ? 8.836 2.879 3.08 1 91.56 91 VAL B N 1
ATOM 1713 C CA . VAL B 1 91 ? 8.305 1.776 2.283 1 91.56 91 VAL B CA 1
ATOM 1714 C C . VAL B 1 91 ? 9.188 1.549 1.062 1 91.56 91 VAL B C 1
ATOM 1716 O O . VAL B 1 91 ? 9.539 2.496 0.353 1 91.56 91 VAL B O 1
ATOM 1719 N N . SER B 1 92 ? 9.68 0.299 0.934 1 90.12 92 SER B N 1
ATOM 1720 C CA . SER B 1 92 ? 10.516 -0.101 -0.194 1 90.12 92 SER B CA 1
ATOM 1721 C C . SER B 1 92 ? 10.336 -1.579 -0.52 1 90.12 92 SER B C 1
ATOM 1723 O O . SER B 1 92 ? 10.266 -2.416 0.384 1 90.12 92 SER B O 1
ATOM 1725 N N . GLY B 1 93 ? 10.188 -1.814 -1.845 1 92.62 93 GLY B N 1
ATOM 1726 C CA . GLY B 1 93 ? 10.031 -3.18 -2.32 1 92.62 93 GLY B CA 1
ATOM 1727 C C . GLY B 1 93 ? 9.562 -3.262 -3.76 1 92.62 93 GLY B C 1
ATOM 1728 O O . GLY B 1 93 ? 9.727 -2.311 -4.527 1 92.62 93 GLY B O 1
ATOM 1729 N N . ILE B 1 94 ? 9.156 -4.453 -4.109 1 95.25 94 ILE B N 1
ATOM 1730 C CA . ILE B 1 94 ? 8.602 -4.711 -5.43 1 95.25 94 ILE B CA 1
ATOM 1731 C C . ILE B 1 94 ? 7.238 -5.391 -5.289 1 95.25 94 ILE B C 1
ATOM 1733 O O . ILE B 1 94 ? 7.121 -6.43 -4.641 1 95.25 94 ILE B O 1
ATOM 1737 N N . LYS B 1 95 ? 6.27 -4.695 -5.844 1 97.12 95 LYS B N 1
ATOM 1738 C CA . LYS B 1 95 ? 4.961 -5.336 -5.93 1 97.12 95 LYS B CA 1
ATOM 1739 C C . LYS B 1 95 ? 4.832 -6.148 -7.215 1 97.12 95 LYS B C 1
ATOM 1741 O O . LYS B 1 95 ? 5.207 -5.68 -8.289 1 97.12 95 LYS B O 1
ATOM 1746 N N . TYR B 1 96 ? 4.273 -7.324 -7.074 1 98.38 96 TYR B N 1
ATOM 1747 C CA . TYR B 1 96 ? 3.895 -8.164 -8.203 1 98.38 96 TYR B CA 1
ATOM 1748 C C . TYR B 1 96 ? 2.381 -8.328 -8.273 1 98.38 96 TYR B C 1
ATOM 1750 O O . TYR B 1 96 ? 1.74 -8.695 -7.289 1 98.38 96 TYR B O 1
ATOM 1758 N N . TYR B 1 97 ? 1.925 -7.996 -9.391 1 98.75 97 TYR B N 1
ATOM 1759 C CA . TYR B 1 97 ? 0.519 -8.219 -9.711 1 98.75 97 TYR B CA 1
ATOM 1760 C C . TYR B 1 97 ? 0.345 -9.461 -10.57 1 98.75 97 TYR B C 1
ATOM 1762 O O . TYR B 1 97 ? 0.762 -9.484 -11.734 1 98.75 97 TYR B O 1
ATOM 1770 N N . LEU B 1 98 ? -0.294 -10.406 -10.055 1 98.81 98 LEU B N 1
ATOM 1771 C CA . LEU B 1 98 ? -0.332 -11.719 -10.695 1 98.81 98 LEU B CA 1
ATOM 1772 C C . LEU B 1 98 ? -1.761 -12.102 -11.07 1 98.81 98 LEU B C 1
ATOM 1774 O O . LEU B 1 98 ? -2.693 -11.852 -10.297 1 98.81 98 LEU B O 1
ATOM 1778 N N . LYS B 1 99 ? -1.944 -12.633 -12.188 1 98.81 99 LYS B N 1
ATOM 1779 C CA . LYS B 1 99 ? -3.129 -13.414 -12.539 1 98.81 99 LYS B CA 1
ATOM 1780 C C . LYS B 1 99 ? -2.85 -14.914 -12.438 1 98.81 99 LYS B C 1
ATOM 1782 O O . LYS B 1 99 ? -1.966 -15.43 -13.125 1 98.81 99 LYS B O 1
ATOM 1787 N N . ILE B 1 100 ? -3.602 -15.555 -11.664 1 98.75 100 ILE B N 1
ATOM 1788 C CA . ILE B 1 100 ? -3.291 -16.922 -11.258 1 98.75 100 ILE B CA 1
ATOM 1789 C C . ILE B 1 100 ? -4.453 -17.844 -11.625 1 98.75 100 ILE B C 1
ATOM 1791 O O . ILE B 1 100 ? -5.609 -17.547 -11.305 1 98.75 100 ILE B O 1
ATOM 1795 N N . LYS B 1 101 ? -4.18 -18.875 -12.297 1 98.31 101 LYS B N 1
ATOM 1796 C CA . LYS B 1 101 ? -5.117 -20 -12.422 1 98.31 101 LYS B CA 1
ATOM 1797 C C . LYS B 1 101 ? -4.965 -20.969 -11.258 1 98.31 101 LYS B C 1
ATOM 1799 O O . LYS B 1 101 ? -3.854 -21.406 -10.953 1 98.31 101 LYS B O 1
ATOM 1804 N N . ALA B 1 102 ? -6.047 -21.234 -10.672 1 97.94 102 ALA B N 1
ATOM 1805 C CA . ALA B 1 102 ? -6.074 -22.188 -9.562 1 97.94 102 ALA B CA 1
ATOM 1806 C C . ALA B 1 102 ? -7.324 -23.062 -9.625 1 97.94 102 ALA B C 1
ATOM 1808 O O . ALA B 1 102 ? -8.328 -22.688 -10.234 1 97.94 102 ALA B O 1
ATOM 1809 N N . MET B 1 103 ? -7.18 -24.188 -9 1 96.12 103 MET B N 1
ATOM 1810 C CA . MET B 1 103 ? -8.281 -25.141 -8.992 1 96.12 103 MET B CA 1
ATOM 1811 C C . MET B 1 103 ? -8.969 -25.172 -7.633 1 96.12 103 MET B C 1
ATOM 1813 O O . MET B 1 103 ? -8.305 -25.156 -6.598 1 96.12 103 MET B O 1
ATOM 1817 N N . GLN B 1 104 ? -10.227 -25.062 -7.695 1 89.38 104 GLN B N 1
ATOM 1818 C CA . GLN B 1 104 ? -11.07 -25.219 -6.512 1 89.38 104 GLN B CA 1
ATOM 1819 C C . GLN B 1 104 ? -12.195 -26.219 -6.766 1 89.38 104 GLN B C 1
ATOM 1821 O O . GLN B 1 104 ? -13.023 -26.016 -7.66 1 89.38 104 GLN B O 1
ATOM 1826 N N . GLY B 1 105 ? -12.273 -27.281 -6 1 86 105 GLY B N 1
ATOM 1827 C CA . GLY B 1 105 ? -13.312 -28.281 -6.176 1 86 105 GLY B CA 1
ATOM 1828 C C . GLY B 1 105 ? -13.352 -28.859 -7.574 1 86 105 GLY B C 1
ATOM 1829 O O . GLY B 1 105 ? -14.43 -29.078 -8.133 1 86 105 GLY B O 1
ATOM 1830 N N . GLY B 1 106 ? -12.312 -28.953 -8.273 1 87.44 106 GLY B N 1
ATOM 1831 C CA . GLY B 1 106 ? -12.242 -29.562 -9.594 1 87.44 106 GLY B CA 1
ATOM 1832 C C . GLY B 1 106 ? -12.391 -28.547 -10.727 1 87.44 106 GLY B C 1
ATOM 1833 O O . GLY B 1 106 ? -12.273 -28.906 -11.898 1 87.44 106 GLY B O 1
ATOM 1834 N N . LEU B 1 107 ? -12.734 -27.344 -10.406 1 92.44 107 LEU B N 1
ATOM 1835 C CA . LEU B 1 107 ? -12.891 -26.312 -11.414 1 92.44 107 LEU B CA 1
ATOM 1836 C C . LEU B 1 107 ? -11.719 -25.344 -11.375 1 92.44 107 LEU B C 1
ATOM 1838 O O . LEU B 1 107 ? -11.227 -24.984 -10.297 1 92.44 107 LEU B O 1
ATOM 1842 N N . THR B 1 108 ? -11.281 -24.969 -12.625 1 95.62 108 THR B N 1
ATOM 1843 C CA . THR B 1 108 ? -10.219 -23.969 -12.719 1 95.62 108 THR B CA 1
ATOM 1844 C C . THR B 1 108 ? -10.797 -22.562 -12.727 1 95.62 108 THR B C 1
ATOM 1846 O O . THR B 1 108 ? -11.727 -22.266 -13.484 1 95.62 108 THR B O 1
ATOM 1849 N N . LYS B 1 109 ? -10.258 -21.781 -11.844 1 96.12 109 LYS B N 1
ATOM 1850 C CA . LYS B 1 109 ? -10.664 -20.391 -11.766 1 96.12 109 LYS B CA 1
ATOM 1851 C C . LYS B 1 109 ? -9.445 -19.469 -11.828 1 96.12 109 LYS B C 1
ATOM 1853 O O . LYS B 1 109 ? -8.32 -19.891 -11.578 1 96.12 109 LYS B O 1
ATOM 1858 N N . THR B 1 110 ? -9.758 -18.219 -12.25 1 98.12 110 THR B N 1
ATOM 1859 C CA . THR B 1 110 ? 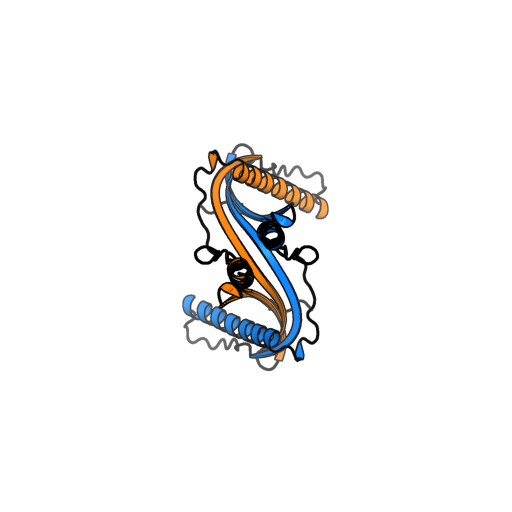-8.695 -17.219 -12.328 1 98.12 110 THR B CA 1
ATOM 1860 C C . THR B 1 110 ? -8.781 -16.25 -11.156 1 98.12 110 THR B C 1
ATOM 1862 O O . THR B 1 110 ? -9.867 -15.781 -10.805 1 98.12 110 THR B O 1
ATOM 1865 N N . PHE B 1 111 ? -7.648 -15.992 -10.586 1 98.25 111 PHE B N 1
ATOM 1866 C CA . PHE B 1 111 ? -7.539 -15.102 -9.438 1 98.25 111 PHE B CA 1
ATOM 1867 C C . PHE B 1 111 ? -6.496 -14.023 -9.688 1 98.25 111 PHE B C 1
ATOM 1869 O O . PHE B 1 111 ? -5.609 -14.188 -10.531 1 98.25 111 PHE B O 1
ATOM 1876 N N . GLU B 1 112 ? -6.672 -12.953 -8.992 1 98.75 112 GLU B N 1
ATOM 1877 C CA . GLU B 1 112 ? -5.688 -11.875 -8.953 1 98.75 112 GLU B CA 1
ATOM 1878 C C . GLU B 1 112 ? -5.035 -11.766 -7.582 1 98.75 112 GLU B C 1
ATOM 1880 O O . GLU B 1 112 ? -5.707 -11.906 -6.559 1 98.75 112 GLU B O 1
ATOM 1885 N N . SER B 1 113 ? -3.73 -11.547 -7.68 1 98.75 113 SER B N 1
ATOM 1886 C CA . SER B 1 113 ? -2.977 -11.438 -6.434 1 98.75 113 SER B CA 1
ATOM 1887 C C . SER B 1 113 ? -1.95 -10.312 -6.504 1 98.75 113 SER B C 1
ATOM 1889 O O . SER B 1 113 ? -1.431 -10 -7.578 1 98.75 113 SER B O 1
ATOM 1891 N N . VAL B 1 114 ? -1.699 -9.68 -5.34 1 98.81 114 VAL B N 1
ATOM 1892 C CA . VAL B 1 114 ? -0.612 -8.719 -5.191 1 98.81 114 VAL B CA 1
ATOM 1893 C C . VAL B 1 114 ? 0.339 -9.18 -4.09 1 98.81 114 VAL B C 1
ATOM 1895 O O . VAL B 1 114 ? -0.078 -9.383 -2.945 1 98.81 114 VAL B O 1
ATOM 1898 N N . VAL B 1 115 ? 1.593 -9.32 -4.461 1 98.75 115 VAL B N 1
ATOM 1899 C CA . VAL B 1 115 ? 2.629 -9.742 -3.525 1 98.75 115 VAL B CA 1
ATOM 1900 C C . VAL B 1 115 ? 3.682 -8.648 -3.391 1 98.75 115 VAL B C 1
ATOM 1902 O O . VAL B 1 115 ? 4.125 -8.078 -4.391 1 98.75 115 VAL B O 1
ATOM 1905 N N . LEU B 1 116 ? 4.023 -8.305 -2.189 1 97.25 116 LEU B N 1
ATOM 1906 C CA . LEU B 1 116 ? 5.133 -7.391 -1.929 1 97.25 116 LEU B CA 1
ATOM 19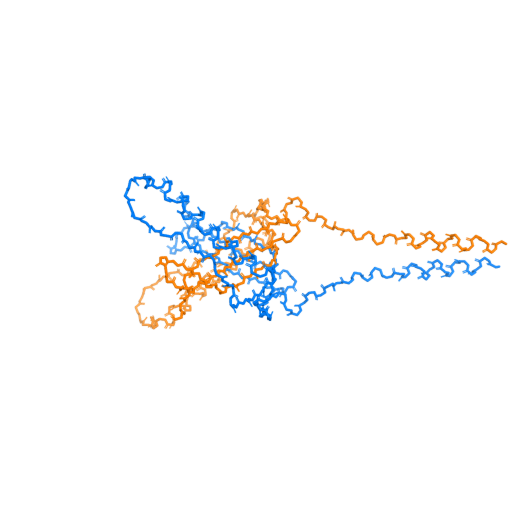07 C C . LEU B 1 116 ? 6.402 -8.164 -1.591 1 97.25 116 LEU B C 1
ATOM 1909 O O . LEU B 1 116 ? 6.422 -8.953 -0.644 1 97.25 116 LEU B O 1
ATOM 1913 N N . VAL B 1 117 ? 7.375 -7.902 -2.367 1 97 117 VAL B N 1
ATOM 1914 C CA . VAL B 1 117 ? 8.68 -8.523 -2.131 1 97 117 VAL B CA 1
ATOM 1915 C C . VAL B 1 117 ? 9.68 -7.457 -1.685 1 97 117 VAL B C 1
ATOM 1917 O O . VAL B 1 117 ? 9.766 -6.383 -2.283 1 97 117 VAL B O 1
ATOM 1920 N N . LYS B 1 118 ? 10.32 -7.723 -0.612 1 93.81 118 LYS B N 1
ATOM 1921 C CA . LYS B 1 118 ? 11.43 -6.906 -0.125 1 93.81 118 LYS B CA 1
ATOM 1922 C C . LYS B 1 118 ? 12.75 -7.676 -0.192 1 93.81 118 LYS B C 1
ATOM 1924 O O . LYS B 1 118 ? 13.148 -8.32 0.781 1 93.81 118 LYS B O 1
ATOM 1929 N N . PRO B 1 119 ? 13.422 -7.527 -1.265 1 90.5 119 PRO B N 1
ATOM 1930 C CA . PRO B 1 119 ? 14.602 -8.375 -1.481 1 90.5 119 PRO B CA 1
ATOM 1931 C C . PRO B 1 119 ? 15.664 -8.188 -0.401 1 90.5 119 PRO B C 1
ATOM 1933 O O . PRO B 1 119 ? 16.344 -9.148 -0.024 1 90.5 119 PRO B O 1
ATOM 1936 N N . TRP B 1 120 ? 15.859 -7.039 0.163 1 87.38 120 TRP B N 1
ATOM 1937 C CA . TRP B 1 120 ? 16.891 -6.715 1.151 1 87.38 120 TRP B CA 1
ATOM 1938 C C . TRP B 1 120 ? 16.547 -7.32 2.508 1 87.38 120 TRP B C 1
ATOM 1940 O O . TRP B 1 120 ? 17.422 -7.543 3.338 1 87.38 120 TRP B O 1
ATOM 1950 N N . ALA B 1 121 ? 15.273 -7.586 2.746 1 88.5 121 ALA B N 1
ATOM 1951 C CA . ALA B 1 121 ? 14.82 -8.164 4.008 1 88.5 121 ALA B CA 1
ATOM 1952 C C . ALA B 1 121 ? 14.469 -9.641 3.842 1 88.5 121 ALA B C 1
ATOM 1954 O O . ALA B 1 121 ? 14.055 -10.297 4.801 1 88.5 121 ALA B O 1
ATOM 1955 N N . LYS B 1 122 ? 14.617 -10.188 2.568 1 91.25 122 LYS B N 1
ATOM 1956 C CA . LYS B 1 122 ? 14.25 -11.57 2.25 1 91.25 122 LYS B CA 1
ATOM 1957 C C . LYS B 1 122 ? 12.844 -11.891 2.738 1 91.25 122 LYS B C 1
ATOM 1959 O O . LYS B 1 122 ? 12.617 -12.93 3.367 1 91.25 122 LYS B O 1
ATOM 1964 N N . SER B 1 123 ? 12.008 -10.93 2.518 1 94.81 123 SER B N 1
ATOM 1965 C CA . SER B 1 123 ? 10.625 -11.094 2.955 1 94.81 123 SER B CA 1
ATOM 1966 C C . SER B 1 123 ? 9.656 -10.922 1.794 1 94.81 123 SER B C 1
ATOM 1968 O O . SER B 1 123 ? 9.953 -10.211 0.829 1 94.81 123 SER B O 1
ATOM 1970 N N . LYS B 1 124 ? 8.492 -11.602 1.805 1 97.25 124 LYS B N 1
ATOM 1971 C CA . LYS B 1 124 ? 7.355 -11.422 0.906 1 97.25 124 LYS B CA 1
ATOM 1972 C C . LYS B 1 124 ? 6.035 -11.492 1.667 1 97.25 124 LYS B C 1
ATOM 1974 O O . LYS B 1 124 ? 5.902 -12.266 2.619 1 97.25 124 LYS B O 1
ATOM 1979 N N . ASP B 1 125 ? 5.176 -10.656 1.275 1 97.19 125 ASP B N 1
ATOM 1980 C CA . ASP B 1 125 ? 3.867 -10.57 1.917 1 97.19 125 ASP B CA 1
ATOM 1981 C C . ASP B 1 125 ? 2.748 -10.562 0.88 1 97.19 125 ASP B C 1
ATOM 1983 O O . ASP B 1 125 ? 2.848 -9.875 -0.141 1 97.19 125 ASP B O 1
ATOM 1987 N N . LEU B 1 126 ? 1.713 -11.375 1.145 1 98.69 126 LEU B N 1
ATOM 1988 C CA . LEU B 1 126 ? 0.511 -11.328 0.319 1 98.69 126 LEU B CA 1
ATOM 1989 C C . LEU B 1 126 ? -0.364 -10.141 0.707 1 98.69 126 LEU B C 1
ATOM 1991 O O . LEU B 1 126 ? -0.906 -10.102 1.813 1 98.69 126 LEU B O 1
ATOM 1995 N N . LEU B 1 127 ? -0.49 -9.203 -0.191 1 97.44 127 LEU B N 1
ATOM 1996 C CA . LEU B 1 127 ? -1.231 -7.984 0.109 1 97.44 127 LEU B CA 1
ATOM 1997 C C . LEU B 1 127 ? -2.697 -8.133 -0.285 1 97.44 127 LEU B C 1
ATOM 1999 O O . LEU B 1 127 ? -3.576 -7.539 0.349 1 97.44 127 LEU B O 1
ATOM 2003 N N . ASN B 1 128 ? -2.928 -8.766 -1.322 1 98.25 128 ASN B N 1
ATOM 2004 C CA . ASN B 1 128 ? -4.285 -8.945 -1.835 1 98.25 128 ASN B CA 1
ATOM 2005 C C . ASN B 1 128 ? -4.434 -10.266 -2.586 1 98.25 128 ASN B C 1
ATOM 2007 O O . ASN B 1 128 ? -3.486 -10.727 -3.223 1 98.25 128 ASN B O 1
ATOM 2011 N N . PHE B 1 129 ? -5.559 -10.859 -2.492 1 98.5 129 PHE B N 1
ATOM 2012 C CA . PHE B 1 129 ? -5.941 -12.062 -3.232 1 98.5 129 PHE B CA 1
ATOM 2013 C C . PHE B 1 129 ? -7.445 -12.094 -3.469 1 98.5 129 PHE B C 1
ATOM 2015 O O . PHE B 1 129 ? -8.227 -12.117 -2.516 1 98.5 129 PHE B O 1
ATOM 2022 N N . SER B 1 130 ? -7.832 -12.047 -4.684 1 97.75 130 SER B N 1
ATOM 2023 C CA . SER B 1 130 ? -9.25 -11.969 -4.996 1 97.75 130 SER B CA 1
ATOM 2024 C C . SER B 1 130 ? -9.562 -12.648 -6.328 1 97.75 130 SER B C 1
ATOM 2026 O O . SER B 1 130 ? -8.688 -12.781 -7.18 1 97.75 130 SER B O 1
ATOM 2028 N N . PRO B 1 131 ? -10.82 -13.188 -6.539 1 96.69 131 PRO B N 1
ATOM 2029 C CA . PRO B 1 131 ? -11.195 -13.711 -7.852 1 96.69 131 PRO B CA 1
ATOM 2030 C C . PRO B 1 131 ? -11.133 -12.656 -8.953 1 96.69 131 PRO B C 1
ATOM 2032 O O . PRO B 1 131 ? -11.398 -11.477 -8.695 1 96.69 131 PRO B O 1
ATOM 2035 N N . SER B 1 132 ? -10.68 -13.125 -10.117 1 96.12 132 SER B N 1
ATOM 2036 C CA . SER B 1 132 ? -10.594 -12.195 -11.234 1 96.12 132 SER B CA 1
ATOM 2037 C C . SER B 1 132 ? -11.977 -11.789 -11.734 1 96.12 132 SER B C 1
ATOM 2039 O O . SER B 1 132 ? -12.914 -12.594 -11.711 1 96.12 132 SER B O 1
ATOM 2041 N N . LYS B 1 133 ? -12.188 -10.461 -11.906 1 82.56 133 LYS B N 1
ATOM 2042 C CA . LYS B 1 133 ? -13.453 -9.969 -12.438 1 82.56 133 LYS B CA 1
ATOM 2043 C C . LYS B 1 133 ? -13.539 -10.211 -13.945 1 82.56 133 LYS B C 1
ATOM 2045 O O . LYS B 1 133 ? -12.836 -9.562 -14.719 1 82.56 133 LYS B O 1
ATOM 2050 N N . GLN B 1 134 ? -13.109 -11.156 -14.602 1 59.47 134 GLN B N 1
ATOM 2051 C CA . GLN B 1 134 ? -13.352 -11.32 -16.031 1 59.47 134 GLN B CA 1
ATOM 2052 C C . GLN B 1 134 ? -14.836 -11.531 -16.328 1 59.47 134 GLN B C 1
ATOM 2054 O O . GLN B 1 134 ? -15.555 -12.086 -15.492 1 59.47 134 GLN B O 1
#

Secondary structure (DSSP, 8-state):
--HHHHHHHHHHHT-----------TTTTS-EEPS-GGG-HHHHHHHHHHHHHHHHHHHHHHHHTTTTS------PPPEEEEEEEEEEEEEEEEEEEEEEEEEETTEEEEEEEEEEEEGGGTEEEEEEEEE---/-TTHHHHHHHHHHT-----------TTTTS-EEPS-GGG-HHHHHHHHHHHHHHHHHHHHHHHHTTTTS------PPPEEEEEEEEEEEEEEEEEEEEEEEEEETTEEEEEEEEEEEEGGGTEEEEEEEEE---

Sequence (268 aa):
MAKAGVIILLSLLLLVITVSTFTVVEGLGGRTPINDVKNNKEVQELGRFSVEEYNRRRQGRLRHNGGGSSSSSSTAALVFSQVVEAEKQVVSGIKYYLKIKAMQGGLTKTFESVVLVKPWAKSKDLLNFSPSKQMAKAGVIILLSLLLLVITVSTFTVVEGLGGRTPINDVKNNKEVQELGRFSVEEYNRRRQGRLRHNGGGSSSSSSTAALVFSQVVEAEKQVVSGIKYYLKIKAMQGGLTKTFESVVLVKPWAKSKDLLNFSPSKQ

InterPro domains:
  IPR000010 Cystatin domain [PF16845] (73-130)
  IPR000010 Cystatin domain [SM00043] (26-132)
  IPR000010 Cystatin domain [cd00042] (29-131)
  IPR018073 Proteinase inhibitor I25, cystatin, conserved site [PS00287] (88-101)
  IPR046350 Cystatin superfamily [SSF54403] (34-132)

pLDDT: mean 80.57, std 23.14, range [26.77, 98.88]

Foldseek 3Di:
DVVVVVVVVVVVVPPPPPPVPPCCPDQQFDKDWDPPQQPDPVNFVVQQVVLVVVQVVVVVVCVVVPVVDPPPPCPDRDDDDGDDIDIDHHDDFDKDWDWDWDDDPRDTFIKIWIKTGDPVVRDIDTDDIGGDPD/DCVVVVVVVVVVVPPPPCPVPPCCPDQQFDKDWDPPQQPDPVNFVVQQVVLVVVQVVVVVVCVVVPVVDPPPPCPDRDDDDGDDIDIDGHDDFDKDWDWDWDDDPRDTFIKIWIKTDDPVNRDIDTDDIGGDPD

Solvent-accessible surface area (backbone atoms only — not comparable to full-atom values): 15191 Å² total; per-residue (Å²): 129,70,70,62,56,59,54,54,54,54,56,56,61,56,62,65,80,68,69,70,67,73,67,69,56,92,65,46,64,50,78,41,77,50,76,64,37,82,76,30,64,68,57,39,50,51,44,43,47,46,44,53,51,50,44,50,52,53,50,49,51,41,55,68,70,56,53,66,53,82,69,74,77,72,76,56,65,66,38,73,70,46,33,73,42,37,27,39,25,44,43,66,38,34,36,35,42,35,34,32,38,28,30,44,86,88,40,81,43,54,28,33,36,32,36,40,33,24,79,93,72,76,42,74,43,78,75,46,77,45,74,50,87,120,129,73,68,61,60,58,54,55,53,53,55,57,62,55,64,62,79,69,69,71,67,73,69,66,56,91,63,46,65,50,76,41,77,50,76,64,38,81,77,31,64,67,57,39,50,51,44,44,48,46,42,51,51,50,43,49,52,53,51,50,52,41,56,67,69,56,52,66,52,84,70,75,75,72,76,56,65,67,39,74,72,47,33,72,42,38,29,39,25,44,44,66,38,36,37,35,43,36,34,32,38,28,32,42,85,88,40,81,42,55,28,33,36,32,36,40,33,24,80,93,72,76,44,74,43,76,75,43,76,44,75,50,87,121

Nearest PDB structures (foldseek):
  4tx4-assembly1_B  TM=6.121E-01  e=4.128E-06  Vigna unguiculata
  8sj5-assembly2_D  TM=8.472E-01  e=1.026E-04  Juglans regia
  6vlp-assembly1_A  TM=6.917E-01  e=8.612E-05  Humulus lupulus
  5xfu-assembly1_B  TM=4.143E-01  e=4.071E-03  Dioscoreophyllum cumminsii
  8ojg-assembly1_G  TM=3.275E-01  e=8.092E+00  Escherichia coli

Radius of gyration: 27.03 Å; Cα contacts (8 Å, |Δi|>4): 413; chains: 2; bounding box: 94×54×40 Å